Protein AF-A0A662UGE5-F1 (afdb_monomer)

Sequence (237 aa):
MFAKYAALVKNLRGVVLFDLREEGVKNSIKWLMNRFKYRNLGLPPSLFEKYKDELEDYLKGRPLRRIVYPVIELKDMVETLSNNFSTPFEVFEALILASSYISPLLVLGSRFIPYIESLSSEVVRICKDKVMDVRQWKLHLRIADYSIIDIYEQSVMEAMEVISKFKLGSLEIEQILRNRREKIKIDTNRYWRIKCSEGKPFLYYVDMLSVVKNILKYLSENHAAGLSIVPVVRISP

Radius of gyration: 17.06 Å; Cα contacts (8 Å, |Δi|>4): 394; chains: 1; bounding box: 42×37×46 Å

Mean predicted aligned error: 3.97 Å

Foldseek 3Di:
DQVQLVVQLVQEAAEEDEDPPDPCLVVLVVVVCVLQVPGEYEYEPVNCVVCVVVCVVVDVHDHYDHDDDNDVQLVVVLVVLCVVDPAHSRVLRRLLVCLLSLHAYEYEADPRVVVLVVQFLDFFFFDAPDDDDPVNVSQVSVLLSVLSVVFRVVQLVLLQCLLVPPPDDPVVLVVSVVVLSVSVVVSSVSSVVGGDPDHHTFKTWGQQCVVCVVPSPVDHSSSSSRGTTHIYGYDYD

pLDDT: mean 92.51, std 8.1, range [53.22, 98.81]

Solvent-accessible surface area (backbone atoms only — not comparable to full-atom values): 12548 Å² total; per-residue (Å²): 96,48,69,63,36,67,73,41,37,88,48,39,66,19,21,51,43,71,51,84,87,45,82,48,23,66,54,37,50,52,59,46,40,73,72,34,58,90,40,34,32,30,31,40,57,69,60,42,74,74,39,43,80,85,37,44,79,52,56,79,42,75,19,47,37,82,46,69,63,62,49,68,61,55,52,55,48,28,55,54,47,36,75,76,41,105,42,60,52,66,58,46,45,31,49,29,50,8,28,60,38,55,18,16,29,38,34,37,40,61,89,62,47,67,58,50,57,76,56,34,79,47,75,46,14,32,30,79,90,64,79,80,51,73,67,53,48,56,49,52,56,48,48,35,35,47,54,19,57,77,43,32,65,64,33,22,51,54,35,29,50,57,36,72,40,81,78,61,52,73,68,54,56,50,48,54,52,50,54,50,52,50,52,51,59,59,58,56,58,81,43,59,92,46,50,36,98,53,56,51,77,38,35,32,36,31,39,38,48,71,72,44,60,90,52,43,92,78,51,54,60,79,38,16,49,37,22,16,58,31,35,33,36,55,40,68,95

Nearest PDB structures (foldseek):
  5n1j-assembly1_A  TM=2.984E-01  e=8.518E-01  Bacillus cereus
  2fjk-assembly1_C  TM=3.151E-01  e=1.022E+00  Thermus caldophilus
  5vjf-assembly1_B  TM=2.332E-01  e=4.119E-01  Helicobacter pylori 26695
  2lta-assembly1_A  TM=3.857E-01  e=4.931E+00  synthetic construct
  7ypd-assembly1_A  TM=3.254E-01  e=9.598E+00  Rhodotorula toruloides

Structure (mmCIF, N/CA/C/O backbone):
data_AF-A0A662UGE5-F1
#
_entry.id   AF-A0A662UGE5-F1
#
loop_
_atom_site.group_PDB
_atom_site.id
_atom_site.type_symbol
_atom_site.label_atom_id
_atom_site.label_alt_id
_atom_site.label_comp_id
_atom_site.label_asym_id
_atom_site.label_entity_id
_atom_site.label_seq_id
_atom_site.pdbx_PDB_ins_code
_atom_site.Cartn_x
_atom_site.Cartn_y
_atom_site.Cartn_z
_atom_site.occupancy
_atom_site.B_iso_or_equiv
_atom_site.auth_seq_id
_atom_site.auth_comp_id
_atom_site.auth_asym_id
_atom_site.auth_atom_id
_atom_site.pdbx_PDB_model_num
ATOM 1 N N . MET A 1 1 ? -13.714 -16.971 -1.159 1.00 80.00 1 MET A N 1
ATOM 2 C CA . MET A 1 1 ? -12.757 -15.848 -1.322 1.00 80.00 1 MET A CA 1
ATOM 3 C C . MET A 1 1 ? -11.537 -16.003 -0.418 1.00 80.00 1 MET A C 1
ATOM 5 O O . MET A 1 1 ? -10.426 -15.993 -0.939 1.00 80.00 1 MET A O 1
ATOM 9 N N . PHE A 1 2 ? -11.726 -16.283 0.877 1.00 87.69 2 PHE A N 1
ATOM 10 C CA . PHE A 1 2 ? -10.641 -16.502 1.844 1.00 87.69 2 PHE A CA 1
ATOM 11 C C . PHE A 1 2 ? -9.553 -17.505 1.408 1.00 87.69 2 PHE A C 1
ATOM 13 O O . PHE A 1 2 ? -8.376 -17.168 1.441 1.00 87.69 2 PHE A O 1
ATOM 20 N N . ALA A 1 3 ? -9.911 -18.698 0.912 1.00 90.69 3 ALA A N 1
ATOM 21 C CA . ALA A 1 3 ? -8.917 -19.695 0.483 1.00 90.69 3 ALA A CA 1
ATOM 22 C C . ALA A 1 3 ? -7.960 -19.171 -0.610 1.00 90.69 3 ALA A C 1
ATOM 24 O O . ALA A 1 3 ? -6.762 -19.448 -0.585 1.00 90.69 3 ALA A O 1
ATOM 25 N N . LYS A 1 4 ? -8.473 -18.357 -1.546 1.00 90.50 4 LYS A N 1
ATOM 26 C CA . LYS A 1 4 ? -7.659 -17.729 -2.596 1.00 90.50 4 LYS A CA 1
ATOM 27 C C . LYS A 1 4 ? -6.733 -16.656 -2.020 1.00 90.50 4 LYS A C 1
ATOM 29 O O . LYS A 1 4 ? -5.574 -16.599 -2.418 1.00 90.50 4 LYS A O 1
ATOM 34 N N . TYR A 1 5 ? -7.226 -15.845 -1.085 1.00 95.25 5 TYR A N 1
ATOM 35 C CA . TYR A 1 5 ? -6.401 -14.897 -0.333 1.00 95.25 5 TYR A CA 1
ATOM 36 C C . TYR A 1 5 ? -5.264 -15.618 0.413 1.00 95.25 5 TYR A C 1
ATOM 38 O O . TYR A 1 5 ? -4.090 -15.327 0.178 1.00 95.25 5 TYR A O 1
ATOM 46 N N . ALA A 1 6 ? -5.601 -16.626 1.222 1.00 93.88 6 ALA A N 1
ATOM 47 C CA . ALA A 1 6 ? -4.652 -17.384 2.036 1.00 93.88 6 ALA A CA 1
ATOM 48 C C . ALA A 1 6 ? -3.561 -18.073 1.194 1.00 93.88 6 ALA A C 1
ATOM 50 O O . ALA A 1 6 ? -2.398 -18.119 1.595 1.00 93.88 6 ALA A O 1
ATOM 51 N N . ALA A 1 7 ? -3.906 -18.556 -0.005 1.00 91.19 7 ALA A N 1
ATOM 52 C CA . ALA A 1 7 ? -2.951 -19.158 -0.936 1.00 91.19 7 ALA A CA 1
ATOM 53 C C . ALA A 1 7 ? -1.962 -18.148 -1.556 1.00 91.19 7 ALA A C 1
ATOM 55 O O . ALA A 1 7 ? -0.882 -18.535 -2.011 1.00 91.19 7 ALA A O 1
ATOM 56 N N . LEU A 1 8 ? -2.325 -16.863 -1.614 1.00 91.69 8 LEU A N 1
ATOM 57 C CA . LEU A 1 8 ? -1.549 -15.826 -2.299 1.00 91.69 8 LEU A CA 1
ATOM 58 C C . LEU A 1 8 ? -0.724 -14.961 -1.342 1.00 91.69 8 LEU A C 1
ATOM 60 O O . LEU A 1 8 ? 0.405 -14.622 -1.700 1.00 91.69 8 LEU A O 1
ATOM 64 N N . VAL A 1 9 ? -1.246 -14.643 -0.152 1.00 92.69 9 VAL A N 1
ATOM 65 C CA . VAL A 1 9 ? -0.669 -13.646 0.772 1.00 92.69 9 VAL A CA 1
ATOM 66 C C . VAL A 1 9 ? 0.813 -13.891 1.075 1.00 92.69 9 VAL A C 1
ATOM 68 O O . VAL A 1 9 ? 1.630 -12.995 0.906 1.00 92.69 9 VAL A O 1
ATOM 71 N N . LYS A 1 10 ? 1.214 -15.135 1.372 1.00 86.81 10 LYS A N 1
ATOM 72 C CA . LYS A 1 10 ? 2.610 -15.471 1.723 1.00 86.81 10 LYS A CA 1
ATOM 73 C C . LYS A 1 10 ? 3.621 -15.262 0.587 1.00 86.81 10 LYS A C 1
ATOM 75 O O . LYS A 1 10 ? 4.823 -15.182 0.831 1.00 86.81 10 LYS A O 1
ATOM 80 N N . ASN A 1 11 ? 3.155 -15.242 -0.661 1.00 87.12 11 ASN A N 1
ATOM 81 C CA . ASN A 1 11 ? 4.007 -15.218 -1.851 1.00 87.12 11 ASN A CA 1
ATOM 82 C C . ASN A 1 11 ? 3.874 -13.929 -2.668 1.00 87.12 11 ASN A C 1
ATOM 84 O O . ASN A 1 11 ? 4.550 -13.803 -3.698 1.00 87.12 11 ASN A O 1
ATOM 88 N N . LEU A 1 12 ? 3.022 -12.996 -2.236 1.00 92.00 12 LEU A N 1
ATOM 89 C CA . LEU A 1 12 ? 2.877 -11.690 -2.862 1.00 92.00 12 LEU A CA 1
ATOM 90 C C . LEU A 1 12 ? 4.059 -10.794 -2.479 1.00 92.00 12 LEU A C 1
ATOM 92 O O . LEU A 1 12 ? 4.537 -10.846 -1.353 1.00 92.00 12 LEU A O 1
ATOM 96 N N . ARG A 1 13 ? 4.568 -9.998 -3.421 1.00 92.44 13 ARG A N 1
ATOM 97 C CA . ARG A 1 13 ? 5.636 -9.005 -3.161 1.00 92.44 13 ARG A CA 1
ATOM 98 C C . ARG A 1 13 ? 5.262 -7.585 -3.517 1.00 92.44 13 ARG A C 1
ATOM 100 O O . ARG A 1 13 ? 6.102 -6.693 -3.508 1.00 92.44 13 ARG A O 1
ATOM 107 N N . GLY A 1 14 ? 4.012 -7.411 -3.884 1.00 95.56 14 GLY A N 1
ATOM 108 C CA . GLY A 1 14 ? 3.433 -6.117 -4.100 1.00 95.56 14 GLY A CA 1
ATOM 109 C C . GLY A 1 14 ? 2.123 -6.250 -4.833 1.00 95.56 14 GLY A C 1
ATOM 110 O O . GLY A 1 14 ? 1.923 -7.181 -5.621 1.00 95.56 14 GLY A O 1
ATOM 111 N N . VAL A 1 15 ? 1.246 -5.302 -4.572 1.00 97.94 15 VAL A N 1
ATOM 112 C CA . VAL A 1 15 ? 0.077 -5.034 -5.401 1.00 97.94 15 VAL A CA 1
ATOM 113 C C . VAL A 1 15 ? 0.489 -4.016 -6.454 1.00 97.94 15 VAL A C 1
ATOM 115 O O . VAL A 1 15 ? 1.282 -3.128 -6.162 1.00 97.94 15 VAL A O 1
ATOM 118 N N . VAL A 1 16 ? 0.016 -4.153 -7.689 1.00 97.44 16 VAL A N 1
ATOM 119 C CA . VAL A 1 16 ? 0.347 -3.219 -8.775 1.00 97.44 16 VAL A CA 1
ATOM 120 C C . VAL A 1 16 ? -0.805 -2.258 -9.045 1.00 97.44 16 VAL A C 1
ATOM 122 O O . VAL A 1 16 ? -1.967 -2.655 -9.018 1.00 97.44 16 VAL A O 1
ATOM 125 N N . LEU A 1 17 ? -0.470 -1.004 -9.345 1.00 98.31 17 LEU A N 1
ATOM 126 C CA . LEU A 1 17 ? -1.406 0.028 -9.784 1.00 98.31 17 LEU A CA 1
ATOM 127 C C . LEU A 1 17 ? -0.845 0.733 -11.018 1.00 98.31 17 LEU A C 1
ATOM 129 O O . LEU A 1 17 ? 0.283 1.220 -10.988 1.00 98.31 17 LEU A O 1
ATOM 133 N N . PHE A 1 18 ? -1.614 0.774 -12.105 1.00 97.31 18 PHE A N 1
ATOM 134 C CA . PHE A 1 18 ? -1.173 1.354 -13.373 1.00 97.31 18 PHE A CA 1
ATOM 135 C C . PHE A 1 18 ? -2.339 1.655 -14.316 1.00 97.31 18 PHE A C 1
ATOM 137 O O . PHE A 1 18 ? -3.452 1.158 -14.137 1.00 97.31 18 PHE A O 1
ATOM 144 N N . ASP A 1 19 ? -2.066 2.440 -15.357 1.00 96.31 19 ASP A N 1
ATOM 145 C CA . ASP A 1 19 ? -2.962 2.640 -16.496 1.00 96.31 19 ASP A CA 1
ATOM 146 C C . ASP A 1 19 ? -2.239 2.241 -17.788 1.00 96.31 19 ASP A C 1
ATOM 148 O O . ASP A 1 19 ? -1.239 2.854 -18.146 1.00 96.31 19 ASP A O 1
ATOM 152 N N . LEU A 1 20 ? -2.726 1.211 -18.494 1.00 93.88 20 LEU A N 1
ATOM 153 C CA . LEU A 1 20 ? -2.078 0.720 -19.721 1.00 93.88 20 LEU A CA 1
ATOM 154 C C . LEU A 1 20 ? -2.120 1.705 -20.888 1.00 93.88 20 LEU A C 1
ATOM 156 O O . LEU A 1 20 ? -1.387 1.512 -21.860 1.00 93.88 20 LEU A O 1
ATOM 160 N N . ARG A 1 21 ? -2.961 2.739 -20.800 1.00 92.94 21 ARG A N 1
ATOM 161 C CA . ARG A 1 21 ? -3.045 3.812 -21.794 1.00 92.94 21 ARG A CA 1
ATOM 162 C C . ARG A 1 21 ? -1.943 4.853 -21.606 1.00 92.94 21 ARG A C 1
ATOM 164 O O . ARG A 1 21 ? -1.727 5.655 -22.506 1.00 92.94 21 ARG A O 1
ATOM 171 N N . GLU A 1 22 ? -1.268 4.866 -20.456 1.00 94.50 22 GLU A N 1
ATOM 172 C CA . GLU A 1 22 ? -0.120 5.740 -20.226 1.00 94.50 22 GLU A CA 1
ATOM 173 C C . GLU A 1 22 ? 1.126 5.188 -20.936 1.00 94.50 22 GLU A C 1
ATOM 175 O O . GLU A 1 22 ? 1.449 3.996 -20.865 1.00 94.50 22 GLU A O 1
ATOM 180 N N . GLU A 1 23 ? 1.839 6.075 -21.630 1.00 92.81 23 GLU A N 1
ATOM 181 C CA . GLU A 1 23 ? 3.053 5.725 -22.356 1.00 92.81 23 GLU A CA 1
ATOM 182 C C . GLU A 1 23 ? 4.119 5.136 -21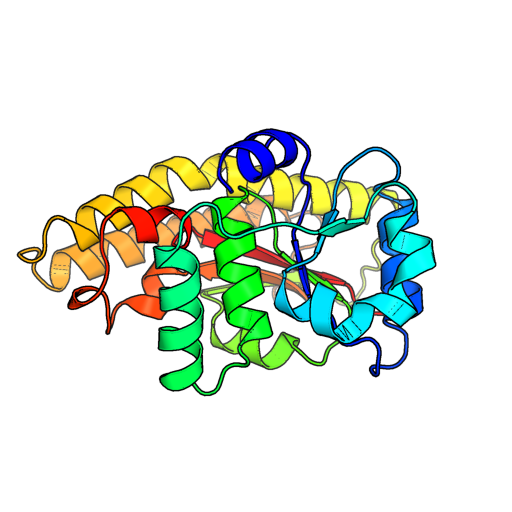.416 1.00 92.81 23 GLU A C 1
ATOM 184 O O . GLU A 1 23 ? 4.308 5.568 -20.280 1.00 92.81 23 GLU A O 1
ATOM 189 N N . GLY A 1 24 ? 4.812 4.094 -21.879 1.00 91.31 24 GLY A N 1
ATOM 190 C CA . GLY A 1 24 ? 5.895 3.460 -21.129 1.00 91.31 24 GLY A CA 1
ATOM 191 C C . GLY A 1 24 ? 5.459 2.499 -20.012 1.00 91.31 24 GLY A C 1
ATOM 192 O O . GLY A 1 24 ? 6.249 1.633 -19.634 1.00 91.31 24 GLY A O 1
ATOM 193 N N . VAL A 1 25 ? 4.197 2.512 -19.564 1.00 94.06 25 VAL A N 1
ATOM 194 C CA . VAL A 1 25 ? 3.704 1.597 -18.510 1.00 94.06 25 VAL A CA 1
ATOM 195 C C . VAL A 1 25 ? 3.871 0.123 -18.885 1.00 94.06 25 VAL A C 1
ATOM 197 O O . VAL A 1 25 ? 4.303 -0.684 -18.058 1.00 94.06 25 VAL A O 1
ATOM 200 N N . LYS A 1 26 ? 3.612 -0.251 -20.145 1.00 91.38 26 LYS A N 1
ATOM 201 C CA . LYS A 1 26 ? 3.842 -1.629 -20.625 1.00 91.38 26 LYS A CA 1
ATOM 202 C C . LYS A 1 26 ? 5.309 -2.054 -20.465 1.00 91.38 26 LYS A C 1
ATOM 204 O O . LYS A 1 26 ? 5.581 -3.210 -20.132 1.00 91.38 26 LYS A O 1
ATOM 209 N N . ASN A 1 27 ? 6.256 -1.131 -20.645 1.00 91.81 27 ASN A N 1
ATOM 210 C CA . ASN A 1 27 ? 7.678 -1.397 -20.427 1.00 91.81 27 ASN A CA 1
ATOM 211 C C . ASN A 1 27 ? 7.992 -1.538 -18.935 1.00 91.81 27 ASN A C 1
ATOM 213 O O . ASN A 1 27 ? 8.698 -2.477 -18.564 1.00 91.81 27 ASN A O 1
ATOM 217 N N . SER A 1 28 ? 7.411 -0.698 -18.071 1.00 92.19 28 SER A N 1
ATOM 218 C CA . SER A 1 28 ? 7.529 -0.830 -16.612 1.00 92.19 28 SER A CA 1
ATOM 219 C C . SER A 1 28 ? 6.987 -2.172 -16.108 1.00 92.19 28 SER A C 1
ATOM 221 O O . SER A 1 28 ? 7.631 -2.813 -15.279 1.00 92.19 28 SER A O 1
ATOM 223 N N . ILE A 1 29 ? 5.860 -2.653 -16.650 1.00 90.94 29 ILE A N 1
ATOM 224 C CA . ILE A 1 29 ? 5.302 -3.978 -16.329 1.00 90.94 29 ILE A CA 1
ATOM 225 C C . ILE A 1 29 ? 6.294 -5.078 -16.710 1.00 90.94 29 ILE A C 1
ATOM 227 O O . ILE A 1 29 ? 6.662 -5.892 -15.862 1.00 90.94 29 ILE A O 1
ATOM 231 N N . LYS A 1 30 ? 6.797 -5.082 -17.952 1.00 89.31 30 LYS A N 1
ATOM 232 C CA . LYS A 1 30 ? 7.799 -6.067 -18.404 1.00 89.31 30 LYS A CA 1
ATOM 233 C C . LYS A 1 30 ? 9.067 -6.018 -17.549 1.00 89.31 30 LYS A C 1
ATOM 235 O O . LYS A 1 30 ? 9.594 -7.055 -17.139 1.00 89.31 30 LYS A O 1
ATOM 240 N N . TRP A 1 31 ? 9.553 -4.814 -17.248 1.00 90.12 31 TRP A N 1
ATOM 241 C CA . TRP A 1 31 ? 10.712 -4.576 -16.388 1.00 90.12 31 TRP A CA 1
ATOM 242 C C . TRP A 1 31 ? 10.499 -5.158 -14.989 1.00 90.12 31 TRP A C 1
ATOM 244 O O . TRP A 1 31 ? 11.408 -5.800 -14.445 1.00 90.12 31 TRP A O 1
ATOM 254 N N . LEU A 1 32 ? 9.299 -4.979 -14.434 1.00 89.56 32 LEU A N 1
ATOM 255 C CA . LEU A 1 32 ? 8.919 -5.474 -13.121 1.00 89.56 32 LEU A CA 1
ATOM 256 C C . LEU A 1 32 ? 8.811 -7.002 -13.119 1.00 89.56 32 LEU A C 1
ATOM 258 O O . LEU A 1 32 ? 9.462 -7.667 -12.314 1.00 89.56 32 LEU A O 1
ATOM 262 N N . MET A 1 33 ? 8.073 -7.581 -14.066 1.00 86.44 33 MET A N 1
ATOM 263 C CA . MET A 1 33 ? 7.901 -9.033 -14.182 1.00 86.44 33 MET A CA 1
ATOM 264 C C . MET A 1 33 ? 9.241 -9.763 -14.324 1.00 86.44 33 MET A C 1
ATOM 266 O O . MET A 1 33 ? 9.482 -10.764 -13.649 1.00 86.44 33 MET A O 1
ATOM 270 N N . ASN A 1 34 ? 10.169 -9.209 -15.110 1.00 84.56 34 ASN A N 1
ATOM 271 C CA . ASN A 1 34 ? 11.521 -9.749 -15.265 1.00 84.56 34 ASN A CA 1
ATOM 272 C C . ASN A 1 34 ? 12.342 -9.767 -13.965 1.00 84.56 34 ASN A C 1
ATOM 274 O O . ASN A 1 34 ? 13.315 -10.518 -13.866 1.00 84.56 34 ASN A O 1
ATOM 278 N N . ARG A 1 35 ? 11.976 -8.962 -12.964 1.00 83.75 35 ARG A N 1
ATOM 279 C CA . ARG A 1 35 ? 12.642 -8.902 -11.652 1.00 83.75 35 ARG A CA 1
ATOM 280 C C . ARG A 1 35 ? 11.943 -9.752 -10.598 1.00 83.75 35 ARG A C 1
ATOM 282 O O . ARG A 1 35 ? 12.616 -10.265 -9.707 1.00 83.75 35 ARG A O 1
ATOM 289 N N . PHE A 1 36 ? 10.637 -9.960 -10.744 1.00 74.44 36 PHE A N 1
ATOM 290 C CA . PHE A 1 36 ? 9.806 -10.769 -9.852 1.00 74.44 36 PHE A CA 1
ATOM 291 C C . PHE A 1 36 ? 9.517 -12.181 -10.385 1.00 74.44 36 PHE A C 1
ATOM 293 O O . PHE A 1 36 ? 8.601 -12.820 -9.890 1.00 74.44 36 PHE A O 1
ATOM 300 N N . LYS A 1 37 ? 10.320 -12.714 -11.322 1.00 67.44 37 LYS A N 1
ATOM 301 C CA . LYS A 1 37 ? 10.092 -13.998 -12.037 1.00 67.44 37 LYS A CA 1
ATOM 302 C C . LYS A 1 37 ? 9.538 -15.158 -11.192 1.00 67.44 37 LYS A C 1
ATOM 304 O O . LYS A 1 37 ? 8.743 -15.948 -11.688 1.00 67.44 37 LYS A O 1
ATOM 309 N N . TYR A 1 38 ? 9.936 -15.263 -9.924 1.00 68.12 38 TYR A N 1
ATOM 310 C CA . TYR A 1 38 ? 9.556 -16.371 -9.041 1.00 68.12 38 TYR A CA 1
ATOM 311 C C . TYR A 1 38 ? 8.496 -16.034 -7.985 1.00 68.12 38 TYR A C 1
ATOM 313 O O . TYR A 1 38 ? 8.080 -16.931 -7.251 1.00 68.12 38 TYR A O 1
ATOM 321 N N . ARG A 1 39 ? 8.058 -14.776 -7.884 1.00 81.44 39 ARG A N 1
ATOM 322 C CA . ARG A 1 39 ? 7.194 -14.277 -6.806 1.00 81.44 39 ARG A CA 1
ATOM 323 C C . ARG A 1 39 ? 5.958 -13.595 -7.373 1.00 81.44 39 ARG A C 1
ATOM 325 O O . ARG A 1 39 ? 6.017 -13.044 -8.460 1.00 81.44 39 ARG A O 1
ATOM 332 N N . ASN A 1 40 ? 4.847 -13.630 -6.651 1.00 89.50 40 ASN A N 1
ATOM 333 C CA . ASN A 1 40 ? 3.588 -13.126 -7.184 1.00 89.50 40 ASN A CA 1
ATOM 334 C C . ASN A 1 40 ? 3.493 -11.601 -7.033 1.00 89.50 40 ASN A C 1
ATOM 336 O O . ASN A 1 40 ? 3.906 -11.035 -6.021 1.00 89.50 40 ASN A O 1
ATOM 340 N N . LEU A 1 41 ? 2.897 -10.959 -8.031 1.00 93.75 41 LEU A N 1
ATOM 341 C CA . LEU A 1 41 ? 2.452 -9.573 -8.015 1.00 93.75 41 LEU A CA 1
ATOM 342 C C . LEU A 1 41 ? 0.927 -9.570 -8.083 1.00 93.75 41 LEU A C 1
ATOM 344 O O . LEU A 1 41 ? 0.340 -10.246 -8.930 1.00 93.75 41 LEU A O 1
ATOM 348 N N . GLY A 1 42 ? 0.289 -8.851 -7.171 1.00 95.44 42 GLY A N 1
ATOM 349 C CA . GLY A 1 42 ? -1.160 -8.810 -7.061 1.00 95.44 42 GLY A CA 1
ATOM 350 C C . GLY A 1 42 ? -1.749 -7.814 -8.036 1.00 95.44 42 GLY A C 1
ATOM 351 O O . GLY A 1 42 ? -1.445 -6.632 -7.944 1.00 95.44 42 GLY A O 1
ATOM 352 N N . LEU A 1 43 ? -2.600 -8.287 -8.941 1.00 96.31 43 LEU A N 1
ATOM 353 C CA . LEU A 1 43 ? -3.396 -7.450 -9.829 1.00 96.31 43 LEU A CA 1
ATOM 354 C C . LEU A 1 43 ? -4.788 -7.242 -9.205 1.00 96.31 43 LEU A C 1
ATOM 356 O O . LEU A 1 43 ? -5.533 -8.230 -9.102 1.00 96.31 43 LEU A O 1
ATOM 360 N N . PRO A 1 44 ? -5.122 -6.014 -8.758 1.00 97.81 44 PRO A N 1
ATOM 361 C CA . PRO A 1 44 ? -6.429 -5.685 -8.199 1.00 97.81 44 PRO A CA 1
ATOM 362 C C . PRO A 1 44 ? -7.596 -6.070 -9.120 1.00 97.81 44 PRO A C 1
ATOM 364 O O . PRO A 1 44 ? -7.429 -6.051 -10.345 1.00 97.81 44 PRO A O 1
ATOM 367 N N . PRO A 1 45 ? -8.775 -6.413 -8.566 1.00 97.19 45 PRO A N 1
ATOM 368 C CA . PRO A 1 45 ? -9.955 -6.759 -9.351 1.00 97.19 45 PRO A CA 1
ATOM 369 C C . PRO A 1 45 ? -10.328 -5.722 -10.413 1.00 97.19 45 PRO A C 1
ATOM 371 O O . PRO A 1 45 ? -10.531 -6.120 -11.556 1.00 97.19 45 PRO A O 1
ATOM 374 N N . SER A 1 46 ? -10.358 -4.424 -10.091 1.00 97.38 46 SER A N 1
ATOM 375 C CA . SER A 1 46 ? -10.735 -3.386 -11.066 1.00 97.38 46 SER A CA 1
ATOM 376 C C . SER A 1 46 ? -9.783 -3.336 -12.262 1.00 97.38 46 SER A C 1
ATOM 378 O O . SER A 1 46 ? -10.229 -3.289 -13.406 1.00 97.38 46 SER A O 1
ATOM 380 N N . LEU A 1 47 ? -8.470 -3.428 -12.021 1.00 96.56 47 LEU A N 1
ATOM 381 C CA . LEU A 1 47 ? -7.467 -3.450 -13.087 1.00 96.56 47 LEU A CA 1
ATOM 382 C C . LEU A 1 47 ? -7.525 -4.734 -13.909 1.00 96.56 47 LEU A C 1
ATOM 384 O O . LEU A 1 47 ? -7.321 -4.686 -15.120 1.00 96.56 47 LEU A O 1
ATOM 388 N N . PHE A 1 48 ? -7.809 -5.872 -13.270 1.00 94.69 48 PHE A N 1
ATOM 389 C CA . PHE A 1 48 ? -8.015 -7.125 -13.988 1.00 94.69 48 PHE A CA 1
ATOM 390 C C . PHE A 1 48 ? -9.208 -7.021 -14.936 1.00 94.69 48 PHE A C 1
ATOM 392 O O . PHE A 1 48 ? -9.053 -7.337 -16.106 1.00 94.69 48 PHE A O 1
ATOM 399 N N . GLU A 1 49 ? -10.372 -6.564 -14.466 1.00 94.69 49 GLU A N 1
ATOM 400 C CA . GLU A 1 49 ? -11.562 -6.465 -15.323 1.00 94.69 49 GLU A CA 1
ATOM 401 C C . GLU A 1 49 ? -11.367 -5.435 -16.447 1.00 94.69 49 GLU A C 1
ATOM 403 O O . GLU A 1 49 ? -11.797 -5.657 -17.575 1.00 94.69 49 GLU A O 1
ATOM 408 N N . LYS A 1 50 ? -10.650 -4.340 -16.169 1.00 95.12 50 LYS A N 1
ATOM 409 C CA . LYS A 1 50 ? -10.378 -3.271 -17.138 1.00 95.12 50 LYS A CA 1
ATOM 410 C C . LYS A 1 50 ? -9.400 -3.669 -18.245 1.00 95.12 50 LYS A C 1
ATOM 412 O O . LYS A 1 50 ? -9.554 -3.207 -19.367 1.00 95.12 50 LYS A O 1
ATOM 417 N N . TYR A 1 51 ? -8.392 -4.484 -17.929 1.00 94.12 51 TYR A N 1
ATOM 418 C CA . TYR A 1 51 ? -7.266 -4.777 -18.827 1.00 94.12 51 TYR A CA 1
ATOM 419 C C . TYR A 1 51 ? -7.047 -6.273 -19.088 1.00 94.12 51 TYR A C 1
ATOM 421 O O . TYR A 1 51 ? -5.979 -6.671 -19.548 1.00 94.12 51 TYR A O 1
ATOM 429 N N . LYS A 1 52 ? -8.036 -7.116 -18.782 1.00 89.75 52 LYS A N 1
ATOM 430 C CA . LYS A 1 52 ? -7.997 -8.579 -18.937 1.00 89.75 52 LYS A CA 1
ATOM 431 C C . LYS A 1 52 ? -7.391 -9.018 -20.271 1.00 89.75 52 LYS A C 1
ATOM 433 O O . LYS A 1 52 ? -6.463 -9.822 -20.272 1.00 89.75 52 LYS A O 1
ATOM 438 N N . ASP A 1 53 ? -7.922 -8.496 -21.375 1.00 89.12 53 ASP A N 1
ATOM 439 C CA . ASP A 1 53 ? -7.572 -8.958 -22.721 1.00 89.12 53 ASP A CA 1
ATOM 440 C C . ASP A 1 53 ? -6.158 -8.491 -23.110 1.00 89.12 53 ASP A C 1
ATOM 442 O O . ASP A 1 53 ? -5.367 -9.238 -23.675 1.00 89.12 53 ASP A O 1
ATOM 446 N N . GLU A 1 54 ? -5.776 -7.281 -22.700 1.00 90.00 54 GLU A N 1
ATOM 447 C CA . GLU A 1 54 ? -4.436 -6.722 -22.925 1.00 90.00 54 GLU A CA 1
ATOM 448 C C . GLU A 1 54 ? -3.354 -7.375 -22.052 1.00 90.00 54 GLU A C 1
ATOM 450 O O . GLU A 1 54 ? -2.161 -7.295 -22.364 1.00 90.00 54 GLU A O 1
ATOM 455 N N . LEU A 1 55 ? -3.761 -7.988 -20.936 1.00 85.69 55 LEU A N 1
ATOM 456 C CA . LEU A 1 55 ? -2.875 -8.639 -19.979 1.00 85.69 55 LEU A CA 1
ATOM 457 C C . LEU A 1 55 ? -2.872 -10.163 -20.086 1.00 85.69 55 LEU A C 1
ATOM 459 O O . LEU A 1 55 ? -2.179 -10.810 -19.297 1.00 85.69 55 LEU A O 1
ATOM 463 N N . GLU A 1 56 ? -3.608 -10.742 -21.035 1.00 83.56 56 GLU A N 1
ATOM 464 C CA . GLU A 1 56 ? -3.828 -12.186 -21.123 1.00 83.56 56 GLU A CA 1
ATOM 465 C C . GLU A 1 56 ? -2.503 -12.971 -21.134 1.00 83.56 56 GLU A C 1
ATOM 467 O O . GLU A 1 56 ? -2.322 -13.919 -20.364 1.00 83.56 56 GLU A O 1
ATOM 472 N N . ASP A 1 57 ? -1.526 -12.506 -21.915 1.00 78.12 57 ASP A N 1
ATOM 473 C CA . ASP A 1 57 ? -0.192 -13.110 -22.005 1.00 78.12 57 ASP A CA 1
ATOM 474 C C . ASP A 1 57 ? 0.580 -13.058 -20.682 1.00 78.12 57 ASP A C 1
ATOM 476 O O . ASP A 1 57 ? 1.316 -13.987 -20.342 1.00 78.12 57 ASP A O 1
ATOM 480 N N . TYR A 1 58 ? 0.389 -12.001 -19.890 1.00 77.69 58 TYR A N 1
ATOM 481 C CA . TYR A 1 58 ? 1.040 -11.861 -18.588 1.00 77.69 58 TYR A CA 1
ATOM 482 C C . TYR A 1 58 ? 0.336 -12.656 -17.478 1.00 77.69 58 TYR A C 1
ATOM 484 O O . TYR A 1 58 ? 0.945 -12.914 -16.438 1.00 77.69 58 TYR A O 1
ATOM 492 N N . LEU A 1 59 ? -0.927 -13.043 -17.689 1.00 76.94 59 LEU A N 1
ATOM 493 C CA . LEU A 1 59 ? -1.752 -13.814 -16.752 1.00 76.94 59 LEU A CA 1
ATOM 494 C C . LEU A 1 59 ? -1.584 -15.335 -16.919 1.00 76.94 59 LEU A C 1
ATOM 496 O O . LEU A 1 59 ? -1.823 -16.083 -15.967 1.00 76.94 59 LEU A O 1
ATOM 500 N N . LYS A 1 60 ? -1.137 -15.797 -18.097 1.00 69.00 60 LYS A N 1
ATOM 501 C CA . LYS A 1 60 ? -0.861 -17.214 -18.423 1.00 69.00 60 LYS A CA 1
ATOM 502 C C . LYS A 1 60 ? 0.376 -17.797 -17.710 1.00 69.00 60 LYS A C 1
ATOM 504 O O . LYS A 1 60 ? 0.620 -18.998 -17.788 1.00 69.00 60 LYS A O 1
ATOM 509 N N . GLY A 1 61 ? 1.139 -16.985 -16.973 1.00 61.31 61 GLY A N 1
ATOM 510 C CA . GLY A 1 61 ? 2.328 -17.397 -16.217 1.00 61.31 61 GLY A CA 1
ATOM 511 C C . GLY A 1 61 ? 2.576 -16.539 -14.969 1.00 61.31 61 GLY A C 1
ATOM 512 O O . GLY A 1 61 ? 1.830 -15.613 -14.669 1.00 61.31 61 GLY A O 1
ATOM 513 N N . ARG A 1 62 ? 3.627 -16.844 -14.192 1.00 64.88 62 ARG A N 1
ATOM 514 C CA . ARG A 1 62 ? 4.100 -15.928 -13.132 1.00 64.88 62 ARG A CA 1
ATOM 515 C C . ARG A 1 62 ? 4.711 -14.672 -13.784 1.00 64.88 62 ARG A C 1
ATOM 517 O O . ARG A 1 62 ? 5.345 -14.809 -14.829 1.00 64.88 62 ARG A O 1
ATOM 524 N N . PRO A 1 63 ? 4.590 -13.474 -13.175 1.00 82.69 63 PRO A N 1
ATOM 525 C CA . PRO A 1 63 ? 4.242 -13.241 -11.775 1.00 82.69 63 PRO A CA 1
ATOM 526 C C . PRO A 1 63 ? 2.895 -12.550 -11.507 1.00 82.69 63 PRO A C 1
ATOM 528 O O . PRO A 1 63 ? 2.523 -12.471 -10.339 1.00 82.69 63 PRO A O 1
ATOM 531 N N . LEU A 1 64 ? 2.154 -12.058 -12.507 1.00 89.38 64 LEU A N 1
ATOM 532 C CA . LEU A 1 64 ? 0.900 -11.331 -12.257 1.00 89.38 64 LEU A CA 1
ATOM 533 C C . LEU A 1 64 ? -0.240 -12.288 -11.885 1.00 89.38 64 LEU A C 1
ATOM 535 O O . LEU A 1 64 ? -0.548 -13.240 -12.597 1.00 89.38 64 LEU A O 1
ATOM 539 N N . ARG A 1 65 ? -0.876 -12.046 -10.737 1.00 91.75 65 ARG A N 1
ATOM 540 C CA . ARG A 1 65 ? -1.959 -12.874 -10.196 1.00 91.75 65 ARG A CA 1
ATOM 541 C C . ARG A 1 65 ? -3.137 -11.988 -9.839 1.00 91.75 65 ARG A C 1
ATOM 543 O O . ARG A 1 65 ? -2.999 -11.093 -9.012 1.00 91.75 65 ARG A O 1
ATOM 550 N N . ARG A 1 66 ? -4.316 -12.289 -10.389 1.00 93.81 66 ARG A N 1
ATOM 551 C CA . ARG A 1 66 ? -5.568 -11.663 -9.945 1.00 93.81 66 ARG A CA 1
ATOM 552 C C . ARG A 1 66 ? -5.785 -11.943 -8.458 1.00 93.81 66 ARG A C 1
ATOM 554 O O . ARG A 1 66 ? -6.047 -13.094 -8.084 1.00 93.81 66 ARG A O 1
ATOM 561 N N . ILE A 1 67 ? -5.730 -10.897 -7.644 1.00 95.88 67 ILE A N 1
ATOM 562 C CA . ILE A 1 67 ? -6.068 -10.957 -6.220 1.00 95.88 67 ILE A CA 1
ATOM 563 C C . ILE A 1 67 ? -7.568 -10.722 -6.013 1.00 95.88 67 ILE A C 1
ATOM 565 O O . ILE A 1 67 ? -8.308 -10.428 -6.951 1.00 95.88 67 ILE A O 1
ATOM 569 N N . VAL A 1 68 ? -8.036 -10.971 -4.795 1.00 96.94 68 VAL A N 1
ATOM 570 C CA . VAL A 1 68 ? -9.442 -10.824 -4.391 1.00 96.94 68 VAL A CA 1
ATOM 571 C C . VAL A 1 68 ? -9.530 -10.123 -3.046 1.00 96.94 68 VAL A C 1
ATOM 573 O O . VAL A 1 68 ? -8.599 -10.223 -2.248 1.00 96.94 68 VAL A O 1
ATOM 576 N N . TYR A 1 69 ? -10.664 -9.488 -2.776 1.00 97.69 69 TYR A N 1
ATOM 577 C CA . TYR A 1 69 ? -10.996 -9.018 -1.438 1.00 97.69 69 TYR A CA 1
ATOM 578 C C . TYR A 1 69 ? -11.052 -10.208 -0.462 1.00 97.69 69 TYR A C 1
ATOM 580 O O . TYR A 1 69 ? -11.735 -11.197 -0.754 1.00 97.69 69 TYR A O 1
ATOM 588 N N . PRO A 1 70 ? -10.308 -10.166 0.658 1.00 95.50 70 PRO A N 1
ATOM 589 C CA . PRO A 1 70 ? -10.360 -11.219 1.674 1.00 95.50 70 PRO A CA 1
ATOM 590 C C . PRO A 1 70 ? -11.753 -11.365 2.299 1.00 95.50 70 PRO A C 1
ATOM 592 O O . PRO A 1 70 ? -12.211 -12.490 2.509 1.00 95.50 70 PRO A O 1
ATOM 595 N N . VAL A 1 71 ? -12.412 -10.227 2.536 1.00 95.75 71 VAL A N 1
ATOM 596 C CA . VAL A 1 71 ? -13.747 -10.069 3.130 1.00 95.75 71 VAL A CA 1
ATOM 597 C C . VAL A 1 71 ? -14.509 -8.963 2.388 1.00 95.75 71 VAL A C 1
ATOM 599 O O . VAL A 1 71 ? -13.879 -8.135 1.722 1.00 95.75 71 VAL A O 1
ATOM 602 N N . ILE A 1 72 ? -15.844 -8.973 2.444 1.00 95.50 72 ILE A N 1
ATOM 603 C CA . ILE A 1 72 ? -16.683 -8.069 1.636 1.00 95.50 72 ILE A CA 1
ATOM 604 C C . ILE A 1 72 ? -16.591 -6.617 2.113 1.00 95.50 72 ILE A C 1
ATOM 606 O O . ILE A 1 72 ? -16.552 -5.705 1.300 1.00 95.50 72 ILE A O 1
ATOM 610 N N . GLU A 1 73 ? -16.401 -6.418 3.411 1.00 96.50 73 GLU A N 1
ATOM 611 C CA . GLU A 1 73 ? -16.276 -5.121 4.070 1.00 96.50 73 GLU A CA 1
ATOM 612 C C . GLU A 1 73 ? -15.153 -4.269 3.460 1.00 96.50 73 GLU A C 1
ATOM 614 O O . GLU A 1 73 ? -15.288 -3.063 3.278 1.00 96.50 73 GLU A O 1
ATOM 619 N N . LEU A 1 74 ? -14.051 -4.903 3.046 1.00 97.38 74 LEU A N 1
ATOM 620 C CA . LEU A 1 74 ? -12.956 -4.196 2.383 1.00 97.38 74 LEU A CA 1
ATOM 621 C C . LEU A 1 74 ? -13.352 -3.674 0.998 1.00 97.38 74 LEU A C 1
ATOM 623 O O . LEU A 1 74 ? -12.848 -2.634 0.589 1.00 97.38 74 LEU A O 1
ATOM 627 N N . LYS A 1 75 ? -14.249 -4.362 0.284 1.00 97.19 75 LYS A N 1
ATOM 628 C CA . LYS A 1 75 ? -14.804 -3.885 -0.991 1.00 97.19 75 LYS A CA 1
ATOM 629 C C . LYS A 1 75 ? -15.733 -2.696 -0.753 1.00 97.19 75 LYS A C 1
ATOM 631 O O . LYS A 1 75 ? -15.570 -1.665 -1.403 1.00 97.19 75 LYS A O 1
ATOM 636 N N . ASP A 1 76 ? -16.631 -2.813 0.219 1.00 95.81 76 ASP A N 1
ATOM 637 C CA . ASP A 1 76 ? -17.596 -1.762 0.567 1.00 95.81 76 ASP A CA 1
ATOM 638 C C . ASP A 1 76 ? -16.883 -0.479 1.037 1.00 95.81 76 ASP A C 1
ATOM 640 O O . ASP A 1 76 ? -17.297 0.643 0.730 1.00 95.81 76 ASP A O 1
ATOM 644 N N . MET A 1 77 ? -15.745 -0.626 1.720 1.00 95.94 77 MET A N 1
ATOM 645 C CA . MET A 1 77 ? -14.883 0.490 2.105 1.00 95.94 77 MET A CA 1
ATOM 646 C C . MET A 1 77 ? -14.217 1.176 0.914 1.00 95.94 77 MET A C 1
ATOM 648 O O . MET A 1 77 ? -14.154 2.404 0.909 1.00 95.94 77 MET A O 1
ATOM 652 N N . VAL A 1 78 ? -13.748 0.441 -0.103 1.00 97.31 78 VAL A N 1
ATOM 653 C CA . VAL A 1 78 ? -13.232 1.069 -1.336 1.00 97.31 78 VAL A CA 1
ATOM 654 C C . VAL A 1 78 ? -14.321 1.925 -1.978 1.00 97.31 78 VAL A C 1
ATOM 656 O O . VAL A 1 78 ? -14.073 3.086 -2.304 1.00 97.31 78 VAL A O 1
ATOM 659 N N . GLU A 1 79 ? -15.527 1.371 -2.125 1.00 95.31 79 GLU A N 1
ATOM 660 C CA . GLU A 1 79 ? -16.671 2.066 -2.722 1.00 95.31 79 GLU A CA 1
ATOM 661 C C . GLU A 1 79 ? -17.002 3.336 -1.928 1.00 95.31 79 GLU A C 1
ATOM 663 O O . GLU A 1 79 ? -17.048 4.434 -2.489 1.00 95.31 79 GLU A O 1
ATOM 668 N N . THR A 1 80 ? -17.106 3.214 -0.604 1.00 94.31 80 THR A N 1
ATOM 669 C CA . THR A 1 80 ? -17.361 4.340 0.303 1.00 94.31 80 THR A CA 1
ATOM 670 C C . THR A 1 80 ? -16.293 5.426 0.179 1.00 94.31 80 THR A C 1
ATOM 672 O O . THR A 1 80 ? -16.628 6.605 0.069 1.00 94.31 80 THR A O 1
ATOM 675 N N . LEU A 1 81 ? -15.008 5.069 0.171 1.00 94.75 81 LEU A N 1
ATOM 676 C CA . LEU A 1 81 ? -13.922 6.044 0.055 1.00 94.75 81 LEU A CA 1
ATOM 677 C C . LEU A 1 81 ? -13.917 6.727 -1.313 1.00 94.75 81 LEU A C 1
ATOM 679 O O . LEU A 1 81 ? -13.820 7.949 -1.383 1.00 94.75 81 LEU A O 1
ATOM 683 N N . SER A 1 82 ? -14.089 5.971 -2.395 1.00 93.88 82 SER A N 1
ATOM 684 C CA . SER A 1 82 ? -14.108 6.533 -3.750 1.00 93.88 82 SER A CA 1
ATOM 685 C C . SER A 1 82 ? -15.253 7.527 -3.982 1.00 93.88 82 SER A C 1
ATOM 687 O O . SER A 1 82 ? -15.101 8.457 -4.766 1.00 93.88 82 SER A O 1
ATOM 689 N N . ASN A 1 83 ? -16.366 7.384 -3.254 1.00 91.94 83 ASN A N 1
ATOM 690 C CA . ASN A 1 83 ? -17.500 8.307 -3.321 1.00 91.94 83 ASN A CA 1
ATOM 691 C C . ASN A 1 83 ? -17.319 9.566 -2.454 1.00 91.94 83 ASN A C 1
ATOM 693 O O . ASN A 1 83 ? -17.957 10.582 -2.715 1.00 91.94 83 ASN A O 1
ATOM 697 N N . ASN A 1 84 ? -16.480 9.507 -1.414 1.00 88.88 84 ASN A N 1
ATOM 698 C CA . ASN A 1 84 ? -16.289 10.606 -0.457 1.00 88.88 84 ASN A CA 1
ATOM 699 C C . ASN A 1 84 ? -15.020 11.434 -0.707 1.00 88.88 84 ASN A C 1
ATOM 701 O O . ASN A 1 84 ? -14.889 12.535 -0.174 1.00 88.88 84 ASN A O 1
ATOM 705 N N . PHE A 1 85 ? -14.075 10.915 -1.490 1.00 89.44 85 PHE A N 1
ATOM 706 C CA . PHE A 1 85 ? -12.806 11.568 -1.789 1.00 89.44 85 PHE A CA 1
ATOM 707 C C . PHE A 1 85 ? -12.635 11.729 -3.299 1.00 89.44 85 PHE A C 1
ATOM 709 O O . PHE A 1 85 ? -12.994 10.845 -4.069 1.00 89.44 85 PHE A O 1
ATOM 716 N N . SER A 1 86 ? -11.978 12.807 -3.731 1.00 92.38 86 SER A N 1
ATOM 717 C CA . SER A 1 86 ? -11.611 13.040 -5.139 1.00 92.38 86 SER A CA 1
ATOM 718 C C . SER A 1 86 ? -10.438 12.162 -5.612 1.00 92.38 86 SER A C 1
ATOM 720 O O . SER A 1 86 ? -9.572 12.619 -6.359 1.00 92.38 86 SER A O 1
ATOM 722 N N . THR A 1 87 ? -10.383 10.911 -5.155 1.00 96.31 87 THR A N 1
ATOM 723 C CA . THR A 1 87 ? -9.3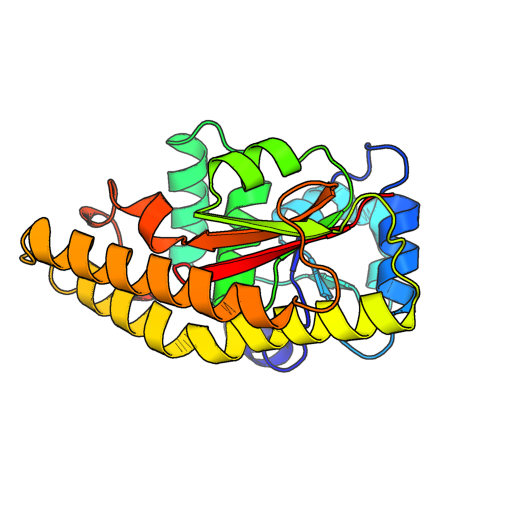36 9.931 -5.451 1.00 96.31 87 THR A CA 1
ATOM 724 C C . THR A 1 87 ? -9.956 8.743 -6.196 1.00 96.31 87 THR A C 1
ATOM 726 O O . THR A 1 87 ? -10.969 8.215 -5.738 1.00 96.31 87 THR A O 1
ATOM 729 N N . PRO A 1 88 ? -9.369 8.290 -7.324 1.00 97.25 88 PRO A N 1
ATOM 730 C CA . PRO A 1 88 ? -9.922 7.197 -8.117 1.00 97.25 88 PRO A CA 1
ATOM 731 C C . PRO A 1 88 ? -10.116 5.905 -7.322 1.00 97.25 88 PRO A C 1
ATOM 733 O O . PRO A 1 88 ? -9.290 5.556 -6.475 1.00 97.25 88 PRO A O 1
ATOM 736 N N . PHE A 1 89 ? -11.159 5.152 -7.676 1.00 98.19 89 PHE A N 1
ATOM 737 C CA . PHE A 1 89 ? -11.456 3.836 -7.108 1.00 98.19 89 PHE A CA 1
ATOM 738 C C . PHE A 1 89 ? -10.230 2.913 -7.122 1.00 98.19 89 PHE A C 1
ATOM 740 O O . PHE A 1 89 ? -9.913 2.290 -6.110 1.00 98.19 89 PHE A O 1
ATOM 747 N N . GLU A 1 90 ? -9.488 2.874 -8.237 1.00 98.38 90 GLU A N 1
ATOM 748 C CA . GLU A 1 90 ? -8.320 2.000 -8.389 1.00 98.38 90 GLU A CA 1
ATOM 749 C C . GLU A 1 90 ? -7.209 2.306 -7.368 1.00 98.38 90 GLU A C 1
ATOM 751 O O . GLU A 1 90 ? -6.483 1.400 -6.962 1.00 98.38 90 GLU A O 1
ATOM 756 N N . VAL A 1 91 ? -7.085 3.561 -6.916 1.00 98.62 91 VAL A N 1
ATOM 757 C CA . VAL A 1 91 ? -6.089 3.961 -5.909 1.00 98.62 91 VAL A CA 1
ATOM 758 C C . VAL A 1 91 ? -6.455 3.389 -4.541 1.00 98.62 91 VAL A C 1
ATOM 760 O O . VAL A 1 91 ? -5.610 2.762 -3.899 1.00 98.62 91 VAL A O 1
ATOM 763 N N . PHE A 1 92 ? -7.707 3.558 -4.103 1.00 98.62 92 PHE A N 1
ATOM 764 C CA . PHE A 1 92 ? -8.160 3.009 -2.823 1.00 98.62 92 PHE A CA 1
ATOM 765 C C . PHE A 1 92 ? -8.181 1.485 -2.830 1.00 98.62 92 PHE A C 1
ATOM 767 O O . PHE A 1 92 ? -7.699 0.880 -1.873 1.00 98.62 92 PHE A O 1
ATOM 774 N N . GLU A 1 93 ? -8.657 0.862 -3.913 1.00 98.75 93 GLU A N 1
ATOM 775 C CA . GLU A 1 93 ? -8.621 -0.595 -4.062 1.00 98.75 93 GLU A CA 1
ATOM 776 C C . GLU A 1 93 ? -7.192 -1.118 -3.908 1.00 98.75 93 GLU A C 1
ATOM 778 O O . GLU A 1 93 ? -6.945 -2.051 -3.141 1.00 98.75 93 GLU A O 1
ATOM 783 N N . ALA A 1 94 ? -6.231 -0.499 -4.595 1.00 98.75 94 ALA A N 1
ATOM 784 C CA . ALA A 1 94 ? -4.852 -0.950 -4.550 1.00 98.75 94 ALA A CA 1
ATOM 785 C C . ALA A 1 94 ? -4.200 -0.730 -3.174 1.00 98.75 94 ALA A C 1
ATOM 787 O O . ALA A 1 94 ? -3.467 -1.606 -2.724 1.00 98.75 94 ALA A O 1
ATOM 788 N N . LEU A 1 95 ? -4.480 0.383 -2.485 1.00 98.81 95 LEU A N 1
ATOM 789 C CA . LEU A 1 95 ? -3.975 0.648 -1.129 1.00 98.81 95 LEU A CA 1
ATOM 790 C C . LEU A 1 95 ? -4.540 -0.337 -0.098 1.00 98.81 95 LEU A C 1
ATOM 792 O O . LEU A 1 95 ? -3.780 -0.929 0.670 1.00 98.81 95 LEU A O 1
ATOM 796 N N . ILE A 1 96 ? -5.857 -0.550 -0.111 1.00 98.62 96 ILE A N 1
ATOM 797 C CA . ILE A 1 96 ? -6.540 -1.464 0.812 1.00 98.62 96 ILE A CA 1
ATOM 798 C C . ILE A 1 96 ? -6.057 -2.894 0.588 1.00 98.62 96 ILE A C 1
ATOM 800 O O . ILE A 1 96 ? -5.688 -3.580 1.539 1.00 98.62 96 ILE A O 1
ATOM 804 N N . LEU A 1 97 ? -5.981 -3.340 -0.668 1.00 98.69 97 LEU A N 1
ATOM 805 C CA . LEU A 1 97 ? -5.478 -4.675 -0.972 1.00 98.69 97 LEU A CA 1
ATOM 806 C C . LEU A 1 97 ? -3.980 -4.811 -0.677 1.00 98.69 97 LEU A C 1
ATOM 808 O O . LEU A 1 97 ? -3.568 -5.868 -0.211 1.00 98.69 97 LEU A O 1
ATOM 812 N N . ALA A 1 98 ? -3.160 -3.779 -0.900 1.00 98.69 98 ALA A N 1
ATOM 813 C CA . ALA A 1 98 ? -1.745 -3.803 -0.519 1.00 98.69 98 ALA A CA 1
ATOM 814 C C . ALA A 1 98 ? -1.585 -4.021 0.991 1.00 98.69 98 ALA A C 1
ATOM 816 O O . ALA A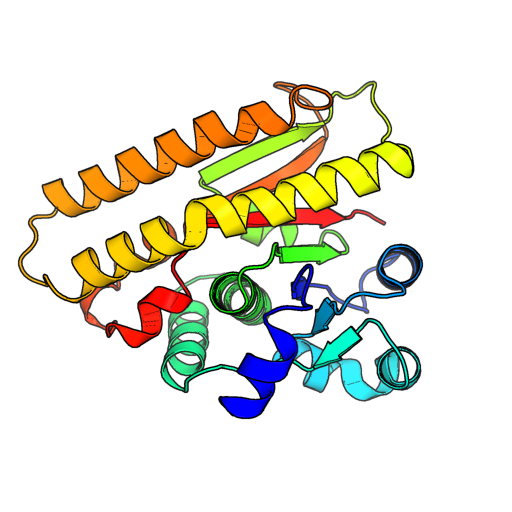 1 98 ? -0.826 -4.904 1.399 1.00 98.69 98 ALA A O 1
ATOM 817 N N . SER A 1 99 ? -2.374 -3.295 1.792 1.00 98.56 99 SER A N 1
ATOM 818 C CA . SER A 1 99 ? -2.465 -3.481 3.239 1.00 98.56 99 SER A CA 1
ATOM 819 C C . SER A 1 99 ? -2.877 -4.914 3.586 1.00 98.56 99 SER A C 1
ATOM 821 O O . SER A 1 99 ? -2.093 -5.642 4.189 1.00 98.56 99 SER A O 1
ATOM 823 N N . SER A 1 100 ? -4.026 -5.392 3.102 1.00 98.00 100 SER A N 1
ATOM 824 C CA . SER A 1 100 ? -4.556 -6.705 3.501 1.00 98.00 100 SER A CA 1
ATOM 825 C C . SER A 1 100 ? -3.720 -7.894 3.027 1.00 98.00 100 SER A C 1
ATOM 827 O O . SER A 1 100 ? -3.756 -8.963 3.641 1.00 98.00 100 SER A O 1
ATOM 829 N N . TYR A 1 101 ? -2.966 -7.734 1.937 1.00 97.94 101 TYR A N 1
ATOM 830 C CA . TYR A 1 101 ? -2.005 -8.729 1.457 1.00 97.94 101 TYR A CA 1
ATOM 831 C C . TYR A 1 101 ? -0.595 -8.552 2.042 1.00 97.94 101 TYR A C 1
ATOM 833 O O . TYR A 1 101 ? 0.299 -9.301 1.652 1.00 97.94 101 TYR A O 1
ATOM 841 N N . ILE A 1 102 ? -0.399 -7.612 2.974 1.00 97.81 102 ILE A N 1
ATOM 842 C CA . ILE A 1 102 ? 0.866 -7.368 3.683 1.00 97.81 102 ILE A CA 1
ATOM 843 C C . ILE A 1 102 ? 2.013 -7.185 2.682 1.00 97.81 102 ILE A C 1
ATOM 845 O O . ILE A 1 102 ? 3.047 -7.849 2.735 1.00 97.81 102 ILE A O 1
ATOM 849 N N . SER A 1 103 ? 1.789 -6.324 1.691 1.00 97.62 103 SER A N 1
ATOM 850 C CA . SER A 1 103 ? 2.736 -6.099 0.601 1.00 97.62 103 SER A CA 1
ATOM 851 C C . SER A 1 103 ? 2.794 -4.622 0.201 1.00 97.62 103 SER A C 1
ATOM 853 O O . SER A 1 103 ? 1.811 -3.903 0.377 1.00 97.62 103 SER A O 1
ATOM 855 N N . PRO A 1 104 ? 3.919 -4.139 -0.351 1.00 98.25 104 PRO A N 1
ATOM 856 C CA . PRO A 1 104 ? 4.003 -2.769 -0.834 1.00 98.25 104 PRO A CA 1
ATOM 857 C C . PRO A 1 104 ? 3.049 -2.547 -2.014 1.00 98.25 104 PRO A C 1
ATOM 859 O O . PRO A 1 104 ? 2.749 -3.464 -2.783 1.00 98.25 104 PRO A O 1
ATOM 862 N N . LEU A 1 105 ? 2.622 -1.305 -2.214 1.00 98.75 105 LEU A N 1
ATOM 863 C CA . LEU A 1 105 ? 1.955 -0.907 -3.451 1.00 98.75 105 LEU A CA 1
ATOM 864 C C . LEU A 1 105 ? 3.012 -0.465 -4.469 1.00 98.75 105 LEU A C 1
ATOM 866 O O . LEU A 1 105 ? 3.868 0.357 -4.165 1.00 98.75 105 LEU A O 1
ATOM 870 N N . LEU A 1 106 ? 2.967 -0.997 -5.684 1.00 98.25 106 LEU A N 1
ATOM 871 C CA . LEU A 1 106 ? 3.874 -0.669 -6.780 1.00 98.25 106 LEU A CA 1
ATOM 872 C C . LEU A 1 106 ? 3.102 0.115 -7.843 1.00 98.25 106 LEU A C 1
ATOM 874 O O . LEU A 1 106 ? 2.299 -0.454 -8.583 1.00 98.25 106 LEU A O 1
ATOM 878 N N . VAL A 1 107 ? 3.347 1.420 -7.921 1.00 98.19 107 VAL A N 1
ATOM 879 C CA . VAL A 1 107 ? 2.678 2.305 -8.881 1.00 98.19 107 VAL A CA 1
ATOM 880 C C . VAL A 1 107 ? 3.544 2.432 -10.124 1.00 98.19 107 VAL A C 1
ATOM 882 O O . VAL A 1 107 ? 4.675 2.913 -10.038 1.00 98.19 107 VAL A O 1
ATOM 885 N N . LEU A 1 108 ? 3.028 1.977 -11.267 1.00 96.50 108 LEU A N 1
ATOM 886 C CA . LEU A 1 108 ? 3.720 2.033 -12.555 1.00 96.50 108 LEU A CA 1
ATOM 887 C C . LEU A 1 108 ? 3.176 3.202 -13.368 1.00 96.50 108 LEU A C 1
ATOM 889 O O . LEU A 1 108 ? 1.971 3.273 -13.613 1.00 96.50 108 LEU A O 1
ATOM 893 N N . GLY A 1 109 ? 4.072 4.086 -13.796 1.00 95.38 109 GLY A N 1
ATOM 894 C CA . GLY A 1 109 ? 3.689 5.338 -14.443 1.00 95.38 109 GLY A CA 1
ATOM 895 C C . GLY A 1 109 ? 3.525 6.491 -13.453 1.00 95.38 109 GLY A C 1
ATOM 896 O O . GLY A 1 109 ? 3.987 6.453 -12.309 1.00 95.38 109 GLY A O 1
ATOM 897 N N . SER A 1 110 ? 2.895 7.554 -13.929 1.00 95.44 110 SER A N 1
ATOM 898 C CA . SER A 1 110 ? 2.755 8.840 -13.255 1.00 95.44 110 SER A CA 1
ATOM 899 C C . SER A 1 110 ? 1.301 9.236 -13.018 1.00 95.44 110 SER A C 1
ATOM 901 O O . SER A 1 110 ? 1.052 10.022 -12.104 1.00 95.44 110 SER A O 1
ATOM 903 N N . ARG A 1 111 ? 0.335 8.645 -13.742 1.00 96.19 111 ARG A N 1
ATOM 904 C CA . ARG A 1 111 ? -1.091 9.007 -13.662 1.00 96.19 111 ARG A CA 1
ATOM 905 C C . ARG A 1 111 ? -1.641 9.027 -12.236 1.00 96.19 111 ARG A C 1
ATOM 907 O O . ARG A 1 111 ? -2.402 9.923 -11.886 1.00 96.19 111 ARG A O 1
ATOM 914 N N . PHE A 1 112 ? -1.278 8.039 -11.419 1.00 97.75 112 PHE A N 1
ATOM 915 C CA . PHE A 1 112 ? -1.816 7.902 -10.062 1.00 97.75 112 PHE A CA 1
ATOM 916 C C . PHE A 1 112 ? -0.978 8.586 -8.977 1.00 97.75 112 PHE A C 1
ATOM 918 O O . PHE A 1 112 ? -1.426 8.694 -7.837 1.00 97.75 112 PHE A O 1
ATOM 925 N N . ILE A 1 113 ? 0.218 9.075 -9.312 1.00 97.75 113 ILE A N 1
ATOM 926 C CA . ILE A 1 113 ? 1.153 9.645 -8.335 1.00 97.75 113 ILE A CA 1
ATOM 927 C C . ILE A 1 113 ? 0.589 10.871 -7.602 1.00 97.75 113 ILE A C 1
ATOM 929 O O . ILE A 1 113 ? 0.736 10.895 -6.382 1.00 97.75 113 ILE A O 1
ATOM 933 N N . PRO A 1 114 ? -0.104 11.832 -8.248 1.00 97.69 114 PRO A N 1
ATOM 934 C CA . PRO A 1 114 ? -0.673 12.978 -7.534 1.00 97.69 114 PRO A CA 1
ATOM 935 C C . PRO A 1 114 ? -1.652 12.583 -6.418 1.00 97.69 114 PRO A C 1
ATOM 937 O O . PRO A 1 114 ? -1.651 13.195 -5.354 1.00 97.69 114 PRO A O 1
ATOM 940 N N . TYR A 1 115 ? -2.449 11.529 -6.630 1.00 98.25 115 TYR A N 1
ATOM 941 C CA . TYR A 1 115 ? -3.381 11.016 -5.619 1.00 98.25 115 TYR A CA 1
ATOM 942 C C . TYR A 1 115 ? -2.661 10.287 -4.482 1.00 98.25 115 TYR A C 1
ATOM 944 O O . TYR A 1 115 ? -3.064 10.378 -3.331 1.00 98.25 115 TYR A O 1
ATOM 952 N N . ILE A 1 116 ? -1.584 9.559 -4.787 1.00 98.44 116 ILE A N 1
ATOM 953 C CA . ILE A 1 116 ? -0.762 8.918 -3.753 1.00 98.44 116 ILE A CA 1
ATOM 954 C C . ILE A 1 116 ? -0.045 9.973 -2.909 1.00 98.44 116 ILE A C 1
ATOM 956 O O . ILE A 1 116 ? -0.004 9.853 -1.688 1.00 98.44 116 ILE A O 1
ATOM 960 N N . GLU A 1 117 ? 0.501 11.010 -3.543 1.00 97.62 117 GLU A N 1
ATOM 961 C CA . GLU A 1 117 ? 1.212 12.090 -2.860 1.00 97.62 117 GLU A CA 1
ATOM 962 C C . GLU A 1 117 ? 0.282 12.864 -1.919 1.00 97.62 117 GLU A C 1
ATOM 964 O O . GLU A 1 117 ? 0.657 13.095 -0.770 1.00 97.62 117 GLU A O 1
ATOM 969 N N . SER A 1 118 ? -0.953 13.169 -2.340 1.00 97.19 118 SER A N 1
ATOM 970 C CA . SER A 1 118 ? -1.934 13.864 -1.491 1.00 97.19 118 SER A CA 1
ATOM 971 C C . SER A 1 118 ? -2.401 13.050 -0.277 1.00 97.19 118 SER A C 1
ATOM 973 O O . SER A 1 118 ? -2.792 13.633 0.732 1.00 97.19 118 SER A O 1
ATOM 975 N N . LEU A 1 119 ? -2.341 11.717 -0.353 1.00 97.56 119 LEU A N 1
ATOM 976 C CA . LEU A 1 119 ? -2.660 10.807 0.754 1.00 97.56 119 LEU A CA 1
ATOM 977 C C . LEU A 1 119 ? -1.437 10.448 1.614 1.00 97.56 119 LEU A C 1
ATOM 979 O O . LEU A 1 119 ? -1.579 9.811 2.661 1.00 97.56 119 LEU A O 1
ATOM 983 N N . SER A 1 120 ? -0.228 10.801 1.173 1.00 97.75 120 SER A N 1
ATOM 984 C CA . SER A 1 120 ? 1.008 10.372 1.824 1.00 97.75 120 SER A CA 1
ATOM 985 C C . SER A 1 120 ? 1.316 11.173 3.089 1.00 97.75 120 SER A C 1
ATOM 987 O O . SER A 1 120 ? 1.114 12.381 3.161 1.00 97.75 120 SER A O 1
ATOM 989 N N . SER A 1 121 ? 1.829 10.481 4.106 1.00 96.88 121 SER A N 1
ATOM 990 C CA . SER A 1 121 ? 2.316 11.085 5.351 1.00 96.88 121 SER A CA 1
ATOM 991 C C . SER A 1 121 ? 3.803 11.440 5.298 1.00 96.88 121 SER A C 1
ATOM 993 O O . SER A 1 121 ? 4.244 12.297 6.056 1.00 96.88 121 SER A O 1
ATOM 995 N N . GLU A 1 122 ? 4.580 10.771 4.444 1.00 97.94 122 GLU A N 1
ATOM 996 C CA . GLU A 1 122 ? 6.016 11.010 4.271 1.00 97.94 122 GLU A CA 1
ATOM 997 C C . GLU A 1 122 ? 6.487 10.509 2.900 1.00 97.94 122 GLU A C 1
ATOM 999 O O . GLU A 1 122 ? 5.913 9.563 2.345 1.00 97.94 122 GLU A O 1
ATOM 1004 N N . VAL A 1 123 ? 7.560 11.111 2.374 1.00 98.00 123 VAL A N 1
ATOM 1005 C CA . VAL A 1 123 ? 8.126 10.778 1.059 1.00 98.00 123 VAL A CA 1
ATOM 1006 C C . VAL A 1 123 ? 9.633 10.551 1.145 1.00 98.00 123 VAL A C 1
ATOM 1008 O O . VAL A 1 123 ? 10.410 11.427 1.515 1.00 98.00 123 VAL A O 1
ATOM 1011 N N . VAL A 1 124 ? 10.081 9.384 0.690 1.00 97.88 124 VAL A N 1
ATOM 1012 C CA . VAL A 1 124 ? 11.496 9.100 0.439 1.00 97.88 124 VAL A CA 1
ATOM 1013 C C . VAL A 1 124 ? 11.847 9.556 -0.974 1.00 97.88 124 VAL A C 1
ATOM 1015 O O . VAL A 1 124 ? 11.303 9.049 -1.960 1.00 97.88 124 VAL A O 1
ATOM 1018 N N . ARG A 1 125 ? 12.791 10.494 -1.079 1.00 96.94 125 ARG A N 1
ATOM 1019 C CA . ARG A 1 125 ? 13.303 11.024 -2.350 1.00 96.94 125 ARG A CA 1
ATOM 1020 C C . ARG A 1 125 ? 14.701 10.490 -2.643 1.00 96.94 125 ARG A C 1
ATOM 1022 O O . ARG A 1 125 ? 15.523 10.390 -1.738 1.00 96.94 125 ARG A O 1
ATOM 1029 N N . ILE A 1 126 ? 14.969 10.169 -3.907 1.00 95.00 126 ILE A N 1
ATOM 1030 C CA . ILE A 1 126 ? 16.304 9.806 -4.395 1.00 95.00 126 ILE A CA 1
ATOM 1031 C C . ILE A 1 126 ? 17.079 11.079 -4.728 1.00 95.00 126 ILE A C 1
ATOM 1033 O O . ILE A 1 126 ? 16.549 11.938 -5.437 1.00 95.00 126 ILE A O 1
ATOM 1037 N N . CYS A 1 127 ? 18.329 11.165 -4.265 1.00 92.12 127 CYS A N 1
ATOM 1038 C CA . CYS A 1 127 ? 19.258 12.252 -4.597 1.00 92.12 127 CYS A CA 1
ATOM 1039 C C . CYS A 1 127 ? 19.342 12.499 -6.117 1.00 92.12 127 CYS A C 1
ATOM 1041 O O . CYS A 1 127 ? 19.354 11.553 -6.904 1.00 92.12 127 CYS A O 1
ATOM 1043 N N . LYS A 1 128 ? 19.406 13.769 -6.542 1.00 89.38 128 LYS A N 1
ATOM 1044 C CA . LYS A 1 128 ? 19.358 14.177 -7.966 1.00 89.38 128 LYS A CA 1
ATOM 1045 C C . LYS A 1 128 ? 20.462 13.546 -8.831 1.00 89.38 128 LYS A C 1
ATOM 1047 O O . LYS A 1 128 ? 20.234 13.285 -10.006 1.00 89.38 128 LYS A O 1
ATOM 1052 N N . ASP A 1 129 ? 21.624 13.302 -8.242 1.00 86.44 129 ASP A N 1
ATOM 1053 C CA . ASP A 1 129 ? 22.824 12.716 -8.845 1.00 86.44 129 ASP A CA 1
ATOM 1054 C C . ASP A 1 129 ? 22.807 11.177 -8.887 1.00 86.44 129 ASP A C 1
ATOM 1056 O O . ASP A 1 129 ? 23.668 10.561 -9.514 1.00 86.44 129 ASP A O 1
ATOM 1060 N N . LYS A 1 130 ? 21.826 10.531 -8.242 1.00 85.12 130 LYS A N 1
ATOM 1061 C CA . LYS A 1 130 ? 21.746 9.071 -8.154 1.00 85.12 130 LYS A CA 1
ATOM 1062 C C . LYS A 1 130 ? 20.774 8.493 -9.172 1.00 85.12 130 LYS A C 1
ATOM 1064 O O . LYS A 1 130 ? 19.590 8.821 -9.206 1.00 85.12 130 LYS A O 1
ATOM 1069 N N . VAL A 1 131 ? 21.267 7.515 -9.925 1.00 87.06 131 VAL A N 1
ATOM 1070 C CA . VAL A 1 131 ? 20.455 6.614 -10.746 1.00 87.06 131 VAL A CA 1
ATOM 1071 C C . VAL A 1 131 ? 20.566 5.218 -10.154 1.00 87.06 131 VAL A C 1
ATOM 1073 O O . VAL A 1 131 ? 21.669 4.714 -9.958 1.00 87.06 131 VAL A O 1
ATOM 1076 N N . MET A 1 132 ? 19.428 4.597 -9.840 1.00 89.25 132 MET A N 1
ATOM 1077 C CA . MET A 1 132 ? 19.433 3.268 -9.237 1.00 89.25 132 MET A CA 1
ATOM 1078 C C . MET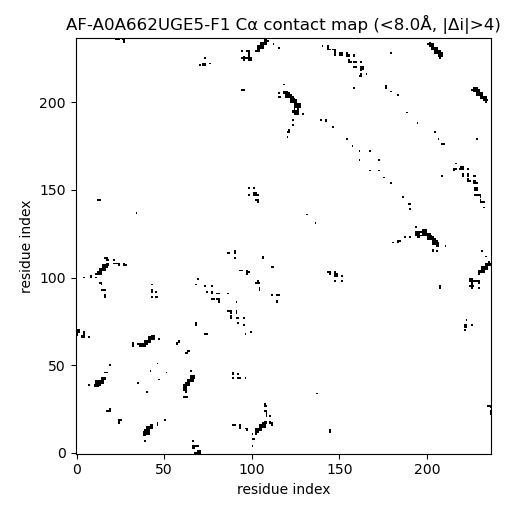 A 1 132 ? 19.692 2.184 -10.278 1.00 89.25 132 MET A C 1
ATOM 108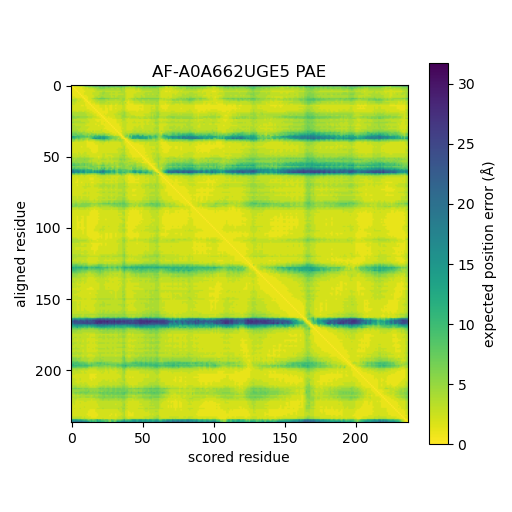0 O O . MET A 1 132 ? 18.900 1.996 -11.205 1.00 89.25 132 MET A O 1
ATOM 1084 N N . ASP A 1 133 ? 20.758 1.416 -10.071 1.00 90.19 133 ASP A N 1
ATOM 1085 C CA . ASP A 1 133 ? 21.011 0.203 -10.839 1.00 90.19 133 ASP A CA 1
ATOM 1086 C C . ASP A 1 133 ? 20.057 -0.942 -10.431 1.00 90.19 133 ASP A C 1
ATOM 1088 O O . ASP A 1 133 ? 19.233 -0.847 -9.513 1.00 90.19 133 ASP A O 1
ATOM 1092 N N . VAL A 1 134 ? 20.163 -2.085 -11.112 1.00 88.88 134 VAL A N 1
ATOM 1093 C CA . VAL A 1 134 ? 19.305 -3.249 -10.833 1.00 88.88 134 VAL A CA 1
ATOM 1094 C C . VAL A 1 134 ? 19.495 -3.793 -9.412 1.00 88.88 134 VAL A C 1
ATOM 1096 O O . VAL A 1 134 ? 18.535 -4.301 -8.823 1.00 88.88 134 VAL A O 1
ATOM 1099 N N . ARG A 1 135 ? 20.708 -3.722 -8.852 1.00 90.94 135 ARG A N 1
ATOM 1100 C CA . ARG A 1 135 ? 20.999 -4.217 -7.499 1.00 90.94 135 ARG A CA 1
ATOM 1101 C C . ARG A 1 135 ? 20.336 -3.319 -6.458 1.00 90.94 135 ARG A C 1
ATOM 1103 O O . ARG A 1 135 ? 19.696 -3.835 -5.543 1.00 90.94 135 ARG A O 1
ATOM 1110 N N . GLN A 1 136 ? 20.409 -2.005 -6.642 1.00 92.56 136 GLN A N 1
ATOM 1111 C CA . GLN A 1 136 ? 19.765 -1.007 -5.797 1.00 92.56 136 GLN A CA 1
ATOM 1112 C C . GLN A 1 136 ? 18.244 -1.113 -5.869 1.00 92.56 136 GLN A C 1
ATOM 1114 O O . GLN A 1 136 ? 17.604 -1.133 -4.822 1.00 92.56 136 GLN A O 1
ATOM 1119 N N . TRP A 1 137 ? 17.651 -1.276 -7.054 1.00 92.56 137 TRP A N 1
ATOM 1120 C CA . TRP A 1 137 ? 16.209 -1.529 -7.168 1.00 92.56 137 TRP A CA 1
ATOM 1121 C C . TRP A 1 137 ? 15.780 -2.779 -6.394 1.00 92.56 137 TRP A C 1
ATOM 1123 O O . TRP A 1 137 ? 14.838 -2.726 -5.607 1.00 92.56 137 TRP A O 1
ATOM 1133 N N . LYS A 1 138 ? 16.493 -3.903 -6.560 1.00 91.44 138 LYS A N 1
ATOM 1134 C CA . LYS A 1 138 ? 16.200 -5.147 -5.824 1.00 91.44 138 LYS A CA 1
ATOM 1135 C C . LYS A 1 138 ? 16.325 -4.975 -4.310 1.00 91.44 138 LYS A C 1
ATOM 1137 O O . LYS A 1 138 ? 15.519 -5.544 -3.576 1.00 91.44 138 LYS A O 1
ATOM 1142 N N . LEU A 1 139 ? 17.328 -4.225 -3.853 1.00 94.00 139 LEU A N 1
ATOM 1143 C CA . LEU A 1 139 ? 17.527 -3.921 -2.439 1.00 94.00 139 LEU A CA 1
ATOM 1144 C C . LEU A 1 139 ? 16.353 -3.107 -1.887 1.00 94.00 139 LEU A C 1
ATOM 1146 O O . LEU A 1 139 ? 15.725 -3.538 -0.928 1.00 94.00 139 LEU A O 1
ATOM 1150 N N . HIS A 1 140 ? 16.027 -1.968 -2.497 1.00 95.56 140 HIS A N 1
ATOM 1151 C CA . HIS A 1 140 ? 15.029 -1.054 -1.939 1.00 95.56 140 HIS A CA 1
ATOM 1152 C C . HIS A 1 140 ? 13.593 -1.569 -2.089 1.00 95.56 140 HIS A C 1
ATOM 1154 O O . HIS A 1 140 ? 12.783 -1.331 -1.201 1.00 95.56 140 HIS A O 1
ATOM 1160 N N . LEU A 1 141 ? 13.288 -2.361 -3.125 1.00 94.44 141 LEU A N 1
ATOM 1161 C CA . LEU A 1 141 ? 12.012 -3.085 -3.203 1.00 94.44 141 LEU A CA 1
ATOM 1162 C C . LEU A 1 141 ? 11.867 -4.111 -2.070 1.00 94.44 141 LEU A C 1
ATOM 1164 O O . LEU A 1 141 ? 10.779 -4.284 -1.535 1.00 94.44 141 LEU A O 1
ATOM 1168 N N . ARG A 1 142 ? 12.959 -4.777 -1.673 1.00 94.31 142 ARG A N 1
ATOM 1169 C CA . ARG A 1 142 ? 12.953 -5.683 -0.515 1.00 94.31 142 ARG A CA 1
ATOM 1170 C C . ARG A 1 142 ? 12.812 -4.926 0.803 1.00 94.31 142 ARG A C 1
ATOM 1172 O O . ARG A 1 142 ? 12.152 -5.421 1.702 1.00 94.31 142 ARG A O 1
ATOM 1179 N N . ILE A 1 143 ? 13.425 -3.748 0.918 1.00 97.12 143 ILE A N 1
ATOM 1180 C CA . ILE A 1 143 ? 13.242 -2.894 2.095 1.00 97.12 143 ILE A CA 1
ATOM 1181 C C . ILE A 1 143 ? 11.768 -2.490 2.216 1.00 97.12 143 ILE A C 1
ATOM 1183 O O . ILE A 1 143 ? 11.221 -2.652 3.296 1.00 97.12 143 ILE A O 1
ATOM 1187 N N . ALA A 1 144 ? 11.110 -2.080 1.125 1.00 97.56 144 ALA A N 1
ATOM 1188 C CA . ALA A 1 144 ? 9.681 -1.745 1.131 1.00 97.56 144 ALA A CA 1
ATOM 1189 C C . ALA A 1 144 ? 8.788 -2.936 1.526 1.00 97.56 144 ALA A C 1
ATOM 1191 O O . ALA A 1 144 ? 7.823 -2.769 2.266 1.00 97.56 144 ALA A O 1
ATOM 1192 N N . ASP A 1 145 ? 9.139 -4.141 1.072 1.00 95.19 145 ASP A N 1
ATOM 1193 C CA . ASP A 1 145 ? 8.492 -5.395 1.478 1.00 95.19 145 ASP A CA 1
ATOM 1194 C C . ASP A 1 145 ? 8.625 -5.641 2.992 1.00 95.19 145 ASP A C 1
ATOM 1196 O O . ASP A 1 145 ? 7.648 -5.952 3.664 1.00 95.19 145 ASP A O 1
ATOM 1200 N N . TYR A 1 146 ? 9.812 -5.421 3.563 1.00 96.75 146 TYR A N 1
ATOM 1201 C CA . TYR A 1 146 ? 10.023 -5.532 5.010 1.00 96.75 146 TYR A CA 1
ATOM 1202 C C . TYR A 1 146 ? 9.337 -4.419 5.804 1.00 96.75 146 TYR A C 1
ATOM 1204 O O . TYR A 1 146 ? 8.815 -4.689 6.877 1.00 96.75 146 TYR A O 1
ATOM 1212 N N . SER A 1 147 ? 9.292 -3.192 5.279 1.00 97.62 147 SER A N 1
ATOM 1213 C CA . SER A 1 147 ? 8.640 -2.055 5.935 1.00 97.62 147 SER A CA 1
ATOM 1214 C C . SER A 1 147 ? 7.187 -2.358 6.296 1.00 97.62 147 SER A C 1
ATOM 1216 O O . SER A 1 147 ? 6.777 -2.109 7.424 1.00 97.62 147 SER A O 1
ATOM 1218 N N . ILE A 1 148 ? 6.404 -2.920 5.367 1.00 97.56 148 ILE A N 1
ATOM 1219 C CA . ILE A 1 148 ? 5.017 -3.273 5.686 1.00 97.56 148 ILE A CA 1
ATOM 1220 C C . ILE A 1 148 ? 4.940 -4.465 6.634 1.00 97.56 148 ILE A C 1
ATOM 1222 O O . ILE A 1 148 ? 4.185 -4.391 7.593 1.00 97.56 148 ILE A O 1
ATOM 1226 N N . ILE A 1 149 ? 5.738 -5.517 6.426 1.00 96.75 149 ILE A N 1
ATOM 1227 C CA . ILE A 1 149 ? 5.737 -6.708 7.292 1.00 96.75 149 ILE A CA 1
ATOM 1228 C C . ILE A 1 149 ? 6.003 -6.327 8.753 1.00 96.75 149 ILE A C 1
ATOM 1230 O O . ILE A 1 149 ? 5.260 -6.750 9.634 1.00 96.75 149 ILE A O 1
ATOM 1234 N N . ASP A 1 150 ? 7.014 -5.492 8.995 1.00 97.69 150 ASP A N 1
ATOM 1235 C CA . ASP A 1 150 ? 7.442 -5.108 10.343 1.00 97.69 150 ASP A CA 1
ATOM 1236 C C . ASP A 1 150 ? 6.417 -4.203 11.051 1.00 97.69 150 ASP A C 1
ATOM 1238 O O . ASP A 1 150 ? 6.346 -4.177 12.277 1.00 97.69 150 ASP A O 1
ATOM 1242 N N . ILE A 1 151 ? 5.623 -3.441 10.290 1.00 97.06 151 ILE A N 1
ATOM 1243 C CA . ILE A 1 151 ? 4.670 -2.458 10.827 1.00 97.06 151 ILE A CA 1
ATOM 1244 C C . ILE A 1 151 ? 3.241 -3.022 10.909 1.00 97.06 151 ILE A C 1
ATOM 1246 O O . ILE A 1 151 ? 2.440 -2.545 11.717 1.00 97.06 151 ILE A O 1
ATOM 1250 N N . TYR A 1 152 ? 2.908 -4.022 10.088 1.00 97.94 152 TYR A N 1
ATOM 1251 C CA . TYR A 1 152 ? 1.530 -4.421 9.802 1.00 97.94 152 TYR A CA 1
ATOM 1252 C C . TYR A 1 152 ? 0.736 -4.824 11.042 1.00 97.94 152 TYR A C 1
ATOM 1254 O O . TYR A 1 152 ? -0.313 -4.235 11.284 1.00 97.94 152 TYR A O 1
ATOM 1262 N N . GLU A 1 153 ? 1.229 -5.785 11.830 1.00 97.88 153 GLU A N 1
ATOM 1263 C CA . GLU A 1 153 ? 0.503 -6.313 12.994 1.00 97.88 153 GLU A CA 1
ATOM 1264 C C . GLU A 1 153 ? 0.122 -5.188 13.955 1.00 97.88 153 GLU A C 1
ATOM 1266 O O . GLU A 1 153 ? -1.058 -4.979 14.237 1.00 97.88 153 GLU A O 1
ATOM 1271 N N . GLN A 1 154 ? 1.107 -4.393 14.378 1.00 97.69 154 GLN A N 1
ATOM 1272 C CA . GLN A 1 154 ? 0.858 -3.273 15.276 1.00 97.69 154 GLN A CA 1
ATOM 1273 C C . GLN A 1 154 ? -0.116 -2.269 14.651 1.00 97.69 154 GLN A C 1
ATOM 1275 O O . GLN A 1 154 ? -1.029 -1.797 15.322 1.00 97.69 154 GLN A O 1
ATOM 1280 N N . SER A 1 155 ? 0.039 -1.959 13.362 1.00 97.44 155 SER A N 1
ATOM 1281 C CA . SER A 1 155 ? -0.839 -1.011 12.686 1.00 97.44 155 SER A CA 1
ATOM 1282 C C . SER A 1 155 ? -2.286 -1.479 12.552 1.00 97.44 155 SER A C 1
ATOM 1284 O O . SER A 1 155 ? -3.180 -0.632 12.586 1.00 97.44 155 SER A O 1
ATOM 1286 N N . VAL A 1 156 ? -2.518 -2.781 12.384 1.00 97.19 156 VAL A N 1
ATOM 1287 C CA . VAL A 1 156 ? -3.861 -3.371 12.352 1.00 97.19 156 VAL A CA 1
ATOM 1288 C C . VAL A 1 156 ? -4.462 -3.390 13.752 1.00 97.19 156 VAL A C 1
ATOM 1290 O O . VAL A 1 156 ? -5.610 -2.990 13.905 1.00 97.19 156 VAL A O 1
ATOM 1293 N N . MET A 1 157 ? -3.692 -3.762 14.778 1.00 96.56 157 MET A N 1
ATOM 1294 C CA . MET A 1 157 ? -4.162 -3.753 16.168 1.00 96.56 157 MET A CA 1
ATOM 1295 C C . MET A 1 157 ? -4.537 -2.340 16.638 1.00 96.56 157 MET A C 1
ATOM 1297 O O . MET A 1 157 ? -5.602 -2.154 17.218 1.00 96.56 157 MET A O 1
ATOM 1301 N N . GLU A 1 158 ? -3.721 -1.333 16.312 1.00 95.50 158 GLU A N 1
ATOM 1302 C CA . GLU A 1 158 ? -4.037 0.086 16.539 1.00 95.50 158 GLU A CA 1
ATOM 1303 C C . GLU A 1 158 ? -5.349 0.489 15.838 1.00 95.50 158 GLU A C 1
ATOM 1305 O O . GLU A 1 158 ? -6.187 1.174 16.420 1.00 95.50 158 GLU A O 1
ATOM 1310 N N . ALA A 1 159 ? -5.556 0.057 14.589 1.00 95.44 159 ALA A N 1
ATOM 1311 C CA . ALA A 1 159 ? -6.780 0.355 13.850 1.00 95.44 159 ALA A CA 1
ATOM 1312 C C . ALA A 1 159 ? -8.009 -0.352 14.451 1.00 95.44 159 ALA A C 1
ATOM 1314 O O . ALA A 1 159 ? -9.058 0.274 14.586 1.00 95.44 159 ALA A O 1
ATOM 1315 N N . MET A 1 160 ? -7.882 -1.620 14.858 1.00 94.50 160 MET A N 1
ATOM 1316 C CA . MET A 1 160 ? -8.938 -2.356 15.564 1.00 94.50 160 MET A CA 1
ATOM 1317 C C . MET A 1 160 ? -9.291 -1.688 16.890 1.00 94.50 160 MET A C 1
ATOM 1319 O O . MET A 1 160 ? -10.467 -1.562 17.215 1.00 94.50 160 MET A O 1
ATOM 1323 N N . GLU A 1 161 ? -8.297 -1.224 17.647 1.00 92.12 161 GLU A N 1
ATOM 1324 C CA . GLU A 1 161 ? -8.519 -0.493 18.893 1.00 92.12 161 GLU A CA 1
ATOM 1325 C C . GLU A 1 161 ? -9.315 0.794 18.649 1.00 92.12 161 GLU A C 1
ATOM 1327 O O . GLU A 1 161 ? -10.306 1.041 19.336 1.00 92.12 161 GLU A O 1
ATOM 1332 N N . VAL A 1 162 ? -8.929 1.577 17.637 1.00 91.75 162 VAL A N 1
ATOM 1333 C CA . VAL A 1 162 ? -9.630 2.815 17.268 1.00 91.75 162 VAL A CA 1
ATOM 1334 C C . VAL A 1 162 ? -11.068 2.547 16.818 1.00 91.75 162 VAL A C 1
ATOM 1336 O O . VAL A 1 162 ? -11.969 3.304 17.175 1.00 91.75 162 VAL A O 1
ATOM 1339 N N . ILE A 1 163 ? -11.296 1.478 16.052 1.00 91.56 163 ILE A N 1
ATOM 1340 C CA . ILE A 1 163 ? -12.627 1.114 15.550 1.00 91.56 163 ILE A CA 1
ATOM 1341 C C . ILE A 1 163 ? -13.519 0.558 16.669 1.00 91.56 163 ILE A C 1
ATOM 1343 O O . ILE A 1 163 ? -14.660 0.985 16.815 1.00 91.56 163 ILE A O 1
ATOM 1347 N N . SER A 1 164 ? -13.021 -0.392 17.462 1.00 85.25 164 SER A N 1
ATOM 1348 C CA . SER A 1 164 ? -13.796 -1.064 18.518 1.00 85.25 164 SER A CA 1
ATOM 1349 C C . SER A 1 164 ? -14.152 -0.115 19.661 1.00 85.25 164 SER A C 1
ATOM 1351 O O . SER A 1 164 ? -15.259 -0.154 20.206 1.00 85.25 164 SER A O 1
ATOM 1353 N N . LYS A 1 165 ? -13.241 0.796 20.008 1.00 72.50 165 LYS A N 1
ATOM 1354 C CA . LYS A 1 165 ? -13.452 1.779 21.064 1.00 72.50 165 LYS A CA 1
ATOM 1355 C C . LYS A 1 165 ? -14.004 3.075 20.477 1.00 72.50 165 LYS A C 1
ATOM 1357 O O . LYS A 1 165 ? -13.394 4.129 20.618 1.00 72.50 165 LYS A O 1
ATOM 1362 N N . PHE A 1 166 ? -15.236 3.034 19.959 1.00 56.66 166 PHE A N 1
ATOM 1363 C CA . PHE A 1 166 ? -16.009 4.215 19.517 1.00 56.66 166 PHE A CA 1
ATOM 1364 C C . PHE A 1 166 ? -16.196 5.324 20.581 1.00 56.66 166 PHE A C 1
ATOM 1366 O O . PHE A 1 166 ? -16.808 6.358 20.318 1.00 56.66 166 PHE A O 1
ATOM 1373 N N . LYS A 1 167 ? -15.682 5.099 21.797 1.00 53.22 167 LYS A N 1
ATOM 1374 C CA . LYS A 1 167 ? -15.629 6.023 22.931 1.00 53.22 167 LYS A CA 1
ATOM 1375 C C . LYS A 1 167 ? -14.231 6.595 23.211 1.00 53.22 167 LYS A C 1
ATOM 1377 O O . LYS A 1 167 ? -14.095 7.301 24.206 1.00 53.22 167 LYS A O 1
ATOM 1382 N N . LEU A 1 168 ? -13.211 6.299 22.398 1.00 57.56 168 LEU A N 1
ATOM 1383 C CA . LEU A 1 168 ? -11.929 6.997 22.505 1.00 57.56 168 LEU A CA 1
ATOM 1384 C C . LEU A 1 168 ? -12.170 8.483 22.235 1.00 57.56 168 LEU A C 1
ATOM 1386 O O . LEU A 1 168 ? -12.834 8.861 21.263 1.00 57.56 168 LEU A O 1
ATOM 1390 N N . GLY A 1 169 ? -11.634 9.329 23.105 1.00 65.62 169 GLY A N 1
ATOM 1391 C CA . GLY A 1 169 ? -11.620 10.762 22.853 1.00 65.62 169 GLY A CA 1
ATOM 1392 C C . GLY A 1 169 ? -10.778 11.058 21.611 1.00 65.62 169 GLY A C 1
ATOM 1393 O O . GLY A 1 169 ? -9.841 10.329 21.283 1.00 65.62 169 GLY A O 1
ATOM 1394 N N . SER A 1 170 ? -11.047 12.178 20.937 1.00 76.75 170 SER A N 1
ATOM 1395 C CA . SER A 1 170 ? -10.237 12.640 19.797 1.00 76.75 170 SER A CA 1
ATOM 1396 C C . SER A 1 170 ? -8.729 12.692 20.106 1.00 76.75 170 SER A C 1
ATOM 1398 O O . SER A 1 170 ? -7.904 12.476 19.220 1.00 76.75 170 SER A O 1
ATOM 1400 N N . LEU A 1 171 ? -8.364 12.918 21.373 1.00 81.31 171 LEU A N 1
ATOM 1401 C CA . LEU A 1 171 ? -6.985 12.948 21.862 1.00 81.31 171 LEU A CA 1
ATOM 1402 C C . LEU A 1 171 ? -6.246 11.610 21.723 1.00 81.31 171 LEU 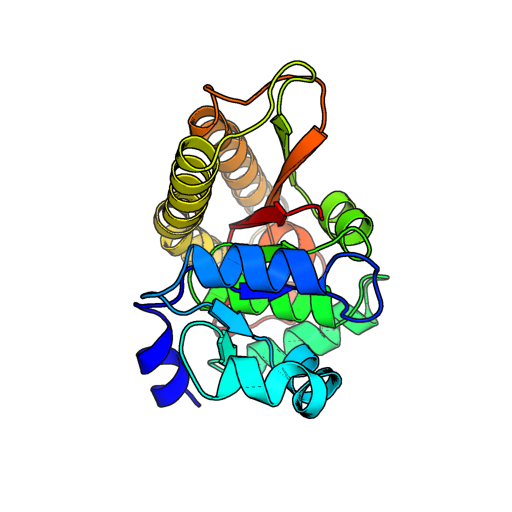A C 1
ATOM 1404 O O . LEU A 1 171 ? -5.061 11.613 21.388 1.00 81.31 171 LEU A O 1
ATOM 1408 N N . GLU A 1 172 ? -6.918 10.485 21.964 1.00 86.00 172 GLU A N 1
ATOM 1409 C CA . GLU A 1 172 ? -6.299 9.155 21.909 1.00 86.00 172 GLU A CA 1
ATOM 1410 C C . GLU A 1 172 ? -6.066 8.725 20.459 1.00 86.00 172 GLU A C 1
ATOM 1412 O O . GLU A 1 172 ? -4.979 8.257 20.119 1.00 86.00 172 GLU A O 1
ATOM 1417 N N . ILE A 1 173 ? -7.037 8.992 19.577 1.00 89.94 173 ILE A N 1
ATOM 1418 C CA . ILE A 1 173 ? -6.892 8.775 18.130 1.00 89.94 173 ILE A CA 1
ATOM 1419 C C . ILE A 1 173 ? -5.708 9.588 17.599 1.00 89.94 173 ILE A C 1
ATOM 1421 O O . ILE A 1 173 ? -4.841 9.057 16.905 1.00 89.94 173 ILE A O 1
ATOM 1425 N N . GLU A 1 174 ? -5.614 10.868 17.967 1.00 91.19 174 GLU A N 1
ATOM 1426 C CA . GLU A 1 174 ? -4.487 11.704 17.553 1.00 91.19 174 GLU A CA 1
ATOM 1427 C C . GLU A 1 174 ? -3.150 11.226 18.140 1.00 91.19 174 GLU A C 1
ATOM 1429 O O . GLU A 1 174 ? -2.119 11.370 17.481 1.00 91.19 174 GLU A O 1
ATOM 1434 N N . GLN A 1 175 ? -3.130 10.610 19.328 1.00 93.75 175 GLN A N 1
ATOM 1435 C CA . GLN A 1 175 ? -1.913 9.992 19.863 1.00 93.75 175 GLN A CA 1
ATOM 1436 C C . GLN A 1 175 ? -1.479 8.775 19.040 1.00 93.75 175 GLN A C 1
ATOM 1438 O O . GLN A 1 175 ? -0.299 8.666 18.701 1.00 93.75 175 GLN A O 1
ATOM 1443 N N . ILE A 1 176 ? -2.415 7.900 18.664 1.00 95.25 176 ILE A N 1
ATOM 1444 C CA . ILE A 1 176 ? -2.135 6.750 17.792 1.00 95.25 176 ILE A CA 1
ATOM 1445 C C . ILE A 1 176 ? -1.596 7.234 16.440 1.00 95.25 176 ILE A C 1
ATOM 1447 O O . ILE A 1 176 ? -0.536 6.788 15.999 1.00 95.25 176 ILE A O 1
ATOM 1451 N N . LEU A 1 177 ? -2.247 8.221 15.817 1.00 96.06 177 LEU A N 1
ATOM 1452 C CA . LEU A 1 177 ? -1.786 8.804 14.552 1.00 96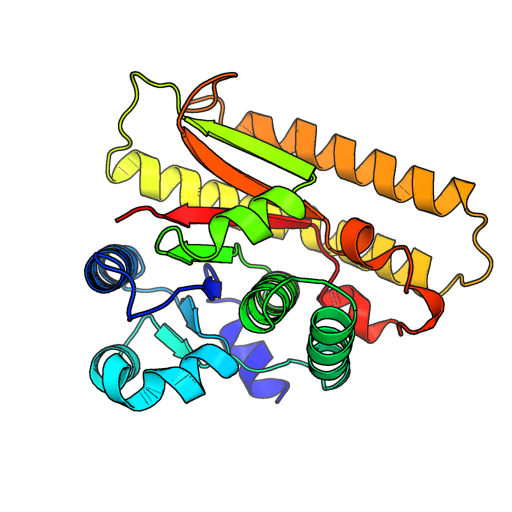.06 177 LEU A CA 1
ATOM 1453 C C . LEU A 1 177 ? -0.415 9.493 14.683 1.00 96.06 177 LEU A C 1
ATOM 1455 O O . LEU A 1 177 ? 0.409 9.412 13.771 1.00 96.06 177 LEU A O 1
ATOM 1459 N N . ARG A 1 178 ? -0.117 10.151 15.815 1.00 97.06 178 ARG A N 1
ATOM 1460 C CA . ARG A 1 178 ? 1.230 10.685 16.100 1.00 97.06 178 ARG A CA 1
ATOM 1461 C C . ARG A 1 178 ? 2.278 9.573 16.165 1.00 97.06 178 ARG A C 1
ATOM 1463 O O . ARG A 1 178 ? 3.313 9.703 15.514 1.00 97.06 178 ARG A O 1
ATOM 1470 N N . ASN A 1 179 ? 2.003 8.485 16.882 1.00 97.50 179 ASN A N 1
ATOM 1471 C CA . ASN A 1 179 ? 2.925 7.352 17.003 1.00 97.50 179 ASN A CA 1
ATOM 1472 C C . ASN A 1 179 ? 3.201 6.699 15.639 1.00 97.50 179 ASN A C 1
ATOM 1474 O O . ASN A 1 179 ? 4.343 6.365 15.322 1.00 97.50 179 ASN A O 1
ATOM 1478 N N . ARG A 1 180 ? 2.171 6.570 14.797 1.00 98.06 180 ARG A N 1
ATOM 1479 C CA . ARG A 1 180 ? 2.290 6.053 13.426 1.00 98.06 180 ARG A CA 1
ATOM 1480 C C . ARG A 1 180 ? 3.152 6.946 12.540 1.00 98.06 180 ARG A C 1
ATOM 1482 O O . ARG A 1 180 ? 4.042 6.439 11.859 1.00 98.06 180 ARG A O 1
ATOM 1489 N N . ARG A 1 181 ? 2.965 8.270 12.605 1.00 98.19 181 ARG A N 1
ATOM 1490 C CA . ARG A 1 181 ? 3.834 9.237 11.909 1.00 98.19 181 ARG A CA 1
ATOM 1491 C C . ARG A 1 181 ? 5.295 9.121 12.344 1.00 98.19 181 ARG A C 1
ATOM 1493 O O . ARG A 1 181 ? 6.178 9.164 11.494 1.00 98.19 181 ARG A O 1
ATOM 1500 N N . GLU A 1 182 ? 5.562 8.941 13.635 1.00 97.94 182 GLU A N 1
ATOM 1501 C CA . GLU A 1 182 ? 6.934 8.758 14.127 1.00 97.94 182 GLU A CA 1
ATOM 1502 C C . GLU A 1 182 ? 7.552 7.444 13.628 1.00 97.94 182 GLU A C 1
ATOM 1504 O O . GLU A 1 182 ? 8.682 7.423 13.143 1.00 97.94 182 GLU A O 1
ATOM 1509 N N . LYS A 1 183 ? 6.773 6.357 13.634 1.00 97.94 183 LYS A N 1
ATOM 1510 C CA . LYS A 1 183 ? 7.183 5.062 13.074 1.00 97.94 183 LYS A CA 1
ATOM 1511 C C . LYS A 1 183 ? 7.566 5.177 11.597 1.00 97.94 183 LYS A C 1
ATOM 1513 O O . LYS A 1 183 ? 8.609 4.665 11.198 1.00 97.94 183 LYS A O 1
ATOM 1518 N N . ILE A 1 184 ? 6.771 5.903 10.806 1.00 98.25 184 ILE A N 1
ATOM 1519 C CA . ILE A 1 184 ? 7.070 6.205 9.398 1.00 98.25 184 ILE A CA 1
ATOM 1520 C C . ILE A 1 184 ? 8.402 6.953 9.271 1.00 98.25 184 ILE A C 1
ATOM 1522 O O . ILE A 1 184 ? 9.261 6.544 8.488 1.00 98.25 184 ILE A O 1
ATOM 1526 N N . LYS A 1 185 ? 8.605 8.020 10.057 1.00 97.50 185 LYS A N 1
ATOM 1527 C CA . LYS A 1 185 ? 9.850 8.804 10.031 1.00 97.50 185 LYS A CA 1
ATOM 1528 C C . LYS A 1 185 ? 11.070 7.937 10.318 1.00 97.50 185 LYS A C 1
ATOM 1530 O O . LYS A 1 185 ? 12.043 8.005 9.565 1.00 97.50 185 LYS A O 1
ATOM 1535 N N . ILE A 1 186 ? 11.006 7.094 11.346 1.00 97.69 186 ILE A N 1
ATOM 1536 C CA . ILE A 1 186 ? 12.079 6.154 11.688 1.00 97.69 186 ILE A CA 1
ATOM 1537 C C . ILE A 1 186 ? 12.324 5.177 10.531 1.00 97.69 186 ILE A C 1
ATOM 1539 O O . ILE A 1 186 ? 13.473 4.986 10.126 1.00 97.69 186 ILE A O 1
ATOM 1543 N N . ASP A 1 187 ? 11.266 4.604 9.951 1.00 98.12 187 ASP A N 1
ATOM 1544 C CA . ASP A 1 187 ? 11.384 3.609 8.881 1.00 98.12 187 ASP A CA 1
ATOM 1545 C C . ASP A 1 187 ? 12.022 4.180 7.602 1.00 98.12 187 ASP A C 1
ATOM 1547 O O . ASP A 1 187 ? 12.789 3.495 6.917 1.00 98.12 187 ASP A O 1
ATOM 1551 N N . THR A 1 188 ? 11.831 5.476 7.328 1.00 97.75 188 THR A N 1
ATOM 1552 C CA . THR A 1 188 ? 12.483 6.139 6.186 1.00 97.75 188 THR A CA 1
ATOM 1553 C C . THR A 1 188 ? 14.017 6.083 6.243 1.00 97.75 188 THR A C 1
ATOM 1555 O O . THR A 1 188 ? 14.676 6.172 5.202 1.00 97.75 188 THR A O 1
ATOM 1558 N N . ASN A 1 189 ? 14.619 5.897 7.424 1.00 96.94 189 ASN A N 1
ATOM 1559 C CA . ASN A 1 189 ? 16.074 5.792 7.577 1.00 96.94 189 ASN A CA 1
ATOM 1560 C C . ASN A 1 189 ? 16.647 4.511 6.950 1.00 96.94 189 ASN A C 1
ATOM 1562 O O . ASN A 1 189 ? 17.830 4.477 6.601 1.00 96.94 189 ASN A O 1
ATOM 1566 N N . ARG A 1 190 ? 15.822 3.484 6.690 1.00 97.31 190 ARG A N 1
ATOM 1567 C CA . ARG A 1 190 ? 16.250 2.278 5.954 1.00 97.31 190 ARG A CA 1
ATOM 1568 C C . ARG A 1 190 ? 16.762 2.597 4.543 1.00 97.31 190 ARG A C 1
ATOM 1570 O O . ARG A 1 190 ? 17.571 1.849 3.991 1.00 97.31 190 ARG A O 1
ATOM 1577 N N . TYR A 1 191 ? 16.346 3.733 3.984 1.00 96.81 191 TYR A N 1
ATOM 1578 C CA . TYR A 1 191 ? 16.688 4.186 2.636 1.00 96.81 191 TYR A CA 1
ATOM 1579 C C . TYR A 1 191 ? 17.899 5.128 2.590 1.00 96.81 191 TYR A C 1
ATOM 1581 O O . TYR A 1 191 ? 18.138 5.741 1.552 1.00 96.81 191 TYR A O 1
ATOM 1589 N N . TRP A 1 192 ? 18.698 5.238 3.661 1.00 94.56 192 TRP A N 1
ATOM 1590 C CA . TRP A 1 192 ? 19.844 6.164 3.763 1.00 94.56 192 TRP A CA 1
ATOM 1591 C C . TRP A 1 192 ? 20.816 6.139 2.567 1.00 94.56 192 TRP A C 1
ATOM 1593 O O . TRP A 1 192 ? 21.446 7.143 2.251 1.00 94.56 192 TRP A O 1
ATOM 1603 N N . ARG A 1 193 ? 20.920 5.008 1.855 1.00 93.62 193 ARG A N 1
ATOM 1604 C CA . ARG A 1 193 ? 21.781 4.854 0.668 1.00 93.62 193 ARG A CA 1
ATOM 1605 C C . ARG A 1 193 ? 21.342 5.715 -0.516 1.00 93.62 193 ARG A C 1
ATOM 1607 O O . ARG A 1 193 ? 22.176 6.065 -1.350 1.00 93.62 193 ARG A O 1
ATOM 1614 N N . ILE A 1 194 ? 20.052 6.032 -0.611 1.00 93.69 194 ILE A N 1
ATOM 1615 C CA . ILE A 1 194 ? 19.455 6.792 -1.720 1.00 93.69 194 ILE A CA 1
ATOM 1616 C C . ILE A 1 194 ? 18.736 8.061 -1.258 1.00 93.69 194 ILE A C 1
ATOM 1618 O O . ILE A 1 194 ? 18.572 8.964 -2.072 1.00 93.69 194 ILE A O 1
ATOM 1622 N N . LYS A 1 195 ? 18.327 8.123 0.015 1.00 94.19 195 LYS A N 1
ATOM 1623 C CA . LYS A 1 195 ? 17.504 9.191 0.584 1.00 94.19 195 LYS A CA 1
ATOM 1624 C C . LYS A 1 195 ? 18.250 10.528 0.589 1.00 94.19 195 LYS A C 1
ATOM 1626 O O . LYS A 1 195 ? 19.349 10.618 1.128 1.00 94.19 195 LYS A O 1
ATOM 1631 N N . CYS A 1 196 ? 17.603 11.558 0.056 1.00 93.31 196 CYS A N 1
ATOM 1632 C CA . CYS A 1 196 ? 18.003 12.961 0.152 1.00 93.31 196 CYS A CA 1
ATOM 1633 C C . CYS A 1 196 ? 16.783 13.846 0.459 1.00 93.31 196 CYS A C 1
ATOM 1635 O O . CYS A 1 196 ? 15.644 13.419 0.275 1.00 93.31 196 CYS A O 1
ATOM 1637 N N . SER A 1 197 ? 17.016 15.078 0.925 1.00 90.50 197 SER A N 1
ATOM 1638 C CA . SER A 1 197 ? 15.958 16.082 1.140 1.00 90.50 197 SER A CA 1
ATOM 1639 C C . SER A 1 197 ? 15.302 16.519 -0.173 1.00 90.50 197 SER A C 1
ATOM 1641 O O . SER A 1 197 ? 14.094 16.730 -0.235 1.00 90.50 197 SER A O 1
ATOM 1643 N N . GLU A 1 198 ? 16.094 16.597 -1.240 1.00 89.94 198 GLU A N 1
ATOM 1644 C CA . GLU A 1 198 ? 15.645 16.942 -2.582 1.00 89.94 198 GLU A CA 1
ATOM 1645 C C . GLU A 1 198 ? 15.841 15.796 -3.573 1.00 89.94 198 GLU A C 1
ATOM 1647 O O . GLU A 1 198 ? 16.717 14.943 -3.423 1.00 89.94 198 GLU A O 1
ATOM 1652 N N . GLY A 1 199 ? 15.048 15.836 -4.643 1.00 92.88 199 GLY A N 1
ATOM 1653 C CA . GLY A 1 199 ? 15.150 14.923 -5.771 1.00 92.88 199 GLY A CA 1
ATOM 1654 C C . GLY A 1 199 ? 13.831 14.231 -6.084 1.00 92.88 199 GLY A C 1
ATOM 1655 O O . GLY A 1 199 ? 12.746 14.725 -5.750 1.00 92.88 199 GLY A O 1
ATOM 1656 N N . LYS A 1 200 ? 13.925 13.101 -6.786 1.00 93.06 200 LYS A N 1
ATOM 1657 C CA . LYS A 1 200 ? 12.754 12.414 -7.340 1.00 93.06 200 LYS A CA 1
ATOM 1658 C C . LYS A 1 200 ? 12.093 11.546 -6.264 1.00 93.06 200 LYS A C 1
ATOM 1660 O O . LYS A 1 200 ? 12.801 10.756 -5.639 1.00 93.06 200 LYS A O 1
ATOM 1665 N N . PRO A 1 201 ? 10.768 11.646 -6.051 1.00 95.69 201 PRO A N 1
ATOM 1666 C CA . PRO A 1 201 ? 10.056 10.724 -5.175 1.00 95.69 201 PRO A CA 1
ATOM 1667 C C . PRO A 1 201 ? 10.268 9.277 -5.611 1.00 95.69 201 PRO A C 1
ATOM 1669 O O . PRO A 1 201 ? 10.133 8.951 -6.791 1.00 95.69 201 PRO A O 1
ATOM 1672 N N . PHE A 1 202 ? 10.588 8.423 -4.649 1.00 96.62 202 PHE A N 1
ATOM 1673 C CA . PHE A 1 202 ? 10.772 6.992 -4.853 1.00 96.62 202 PHE A CA 1
ATOM 1674 C C . PHE A 1 202 ? 9.729 6.177 -4.108 1.00 96.62 202 PHE A C 1
ATOM 1676 O O . PHE A 1 202 ? 9.158 5.251 -4.679 1.00 96.62 202 PHE A O 1
ATOM 1683 N N . LEU A 1 203 ? 9.481 6.522 -2.847 1.00 98.06 203 LEU A N 1
ATOM 1684 C CA . LEU A 1 203 ? 8.544 5.803 -2.003 1.00 98.06 203 LEU A CA 1
ATOM 1685 C C . LEU A 1 203 ? 7.726 6.789 -1.181 1.00 98.06 203 LEU A C 1
ATOM 1687 O O . LEU A 1 203 ? 8.272 7.738 -0.628 1.00 98.06 203 LEU A O 1
ATOM 1691 N N . TYR A 1 204 ? 6.430 6.536 -1.099 1.00 98.69 204 TYR A N 1
ATOM 1692 C CA . TYR A 1 204 ? 5.485 7.264 -0.267 1.00 98.69 204 TYR A CA 1
ATOM 1693 C C . TYR A 1 204 ? 5.022 6.340 0.854 1.00 98.69 204 TYR A C 1
ATOM 1695 O O . TYR A 1 204 ?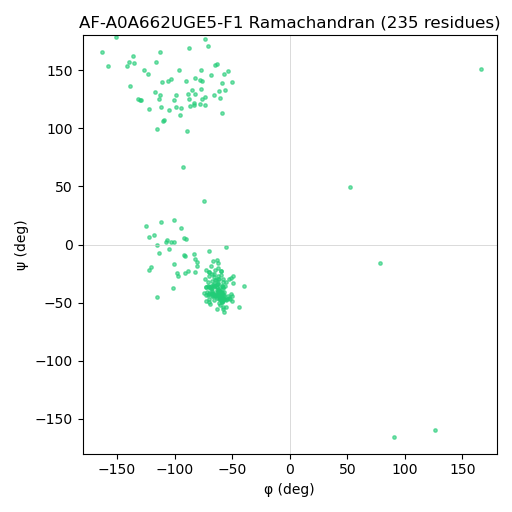 4.778 5.161 0.609 1.00 98.69 204 TYR A O 1
ATOM 1703 N N . TYR A 1 205 ? 4.872 6.852 2.069 1.00 98.75 205 TYR A N 1
ATOM 1704 C CA . TYR A 1 205 ? 4.157 6.135 3.122 1.00 98.75 205 TYR A CA 1
ATOM 1705 C C . TYR A 1 205 ? 2.738 6.668 3.202 1.00 98.75 205 TYR A C 1
ATOM 1707 O O . TYR A 1 205 ? 2.538 7.846 3.494 1.00 98.75 205 TYR A O 1
ATOM 1715 N N . VAL A 1 206 ? 1.756 5.805 2.958 1.00 98.75 206 VAL A N 1
ATOM 1716 C CA . VAL A 1 206 ? 0.339 6.137 3.122 1.00 98.75 206 VAL A CA 1
ATOM 1717 C C . VAL A 1 206 ? -0.162 5.471 4.394 1.00 98.75 206 VAL A C 1
ATOM 1719 O O . VAL A 1 206 ? -0.168 4.247 4.496 1.00 98.75 206 VAL A O 1
ATOM 1722 N N . ASP A 1 207 ? -0.565 6.272 5.376 1.00 98.56 207 ASP A N 1
ATOM 1723 C CA . ASP A 1 207 ? -1.224 5.776 6.581 1.00 98.56 207 ASP A CA 1
ATOM 1724 C C . ASP A 1 207 ? -2.739 5.735 6.358 1.00 98.56 207 ASP A C 1
ATOM 1726 O O . ASP A 1 207 ? -3.429 6.746 6.513 1.00 98.56 207 ASP A O 1
ATOM 1730 N N . MET A 1 208 ? -3.264 4.559 6.005 1.00 98.12 208 MET A N 1
ATOM 1731 C CA . MET A 1 208 ? -4.686 4.406 5.692 1.00 98.12 208 MET A CA 1
ATOM 1732 C C . MET A 1 208 ? -5.597 4.718 6.883 1.00 98.12 208 MET A C 1
ATOM 1734 O O . MET A 1 208 ? -6.687 5.247 6.676 1.00 98.12 208 MET A O 1
ATOM 1738 N N . LEU A 1 209 ? -5.150 4.495 8.125 1.00 97.00 209 LEU A N 1
ATOM 1739 C CA . LEU A 1 209 ? -5.907 4.912 9.308 1.00 97.00 209 LEU A CA 1
ATOM 1740 C C . LEU A 1 209 ? -6.047 6.442 9.363 1.00 97.00 209 LEU A C 1
ATOM 1742 O O . LEU A 1 209 ? -7.126 6.957 9.656 1.00 97.00 209 LEU A O 1
ATOM 1746 N N . SER A 1 210 ? -4.981 7.177 9.025 1.00 96.19 210 SER A N 1
ATOM 1747 C CA . SER A 1 210 ? -5.035 8.643 8.963 1.00 96.19 210 SER A CA 1
ATOM 1748 C C . SER A 1 210 ? -5.952 9.143 7.848 1.00 96.19 210 SER A C 1
ATOM 1750 O O . SER A 1 210 ? -6.590 10.182 8.021 1.00 96.19 210 SER A O 1
ATOM 1752 N N . VAL A 1 211 ? -6.015 8.430 6.718 1.00 96.12 211 VAL A N 1
ATOM 1753 C CA . VAL A 1 211 ? -6.893 8.770 5.587 1.00 96.12 211 VAL A CA 1
ATOM 1754 C C . VAL A 1 211 ? -8.365 8.646 5.985 1.00 96.12 211 VAL A C 1
ATOM 1756 O O . VAL A 1 211 ? -9.164 9.532 5.691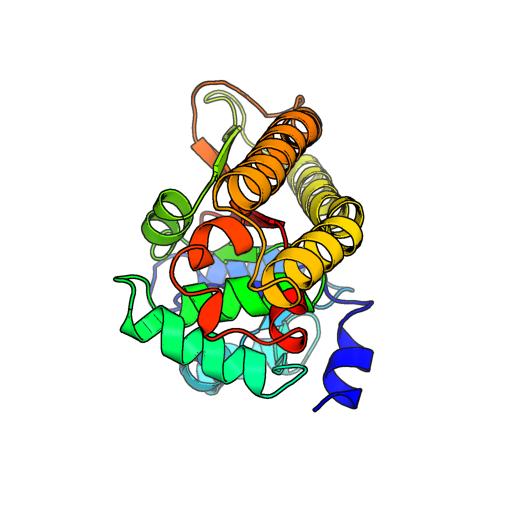 1.00 96.12 211 VAL A O 1
ATOM 1759 N N . VAL A 1 212 ? -8.730 7.579 6.701 1.00 94.38 212 VAL A N 1
ATOM 1760 C CA . VAL A 1 212 ? -10.136 7.279 7.024 1.00 94.38 212 VAL A CA 1
ATOM 1761 C C . VAL A 1 212 ? -10.620 7.862 8.352 1.00 94.38 212 VAL A C 1
ATOM 1763 O O . VAL A 1 212 ? -11.751 7.597 8.760 1.00 94.38 212 VAL A O 1
ATOM 1766 N N . LYS A 1 213 ? -9.805 8.672 9.038 1.00 90.81 213 LYS A N 1
ATOM 1767 C CA . LYS A 1 213 ? -10.081 9.131 10.412 1.00 90.81 213 LYS A CA 1
ATOM 1768 C C . LYS A 1 213 ? -11.459 9.786 10.607 1.00 90.81 213 LYS A C 1
ATOM 1770 O O . LYS A 1 213 ? -12.054 9.679 11.673 1.00 90.81 213 LYS A O 1
ATOM 1775 N N . ASN A 1 214 ? -11.999 10.425 9.569 1.00 87.44 214 ASN A N 1
ATOM 1776 C CA . ASN A 1 214 ? -13.292 11.117 9.627 1.00 87.44 214 ASN A CA 1
ATOM 1777 C C . ASN A 1 214 ? -14.505 10.187 9.443 1.00 87.44 214 ASN A C 1
ATOM 1779 O O . ASN A 1 214 ? -15.637 10.603 9.685 1.00 87.44 214 ASN A O 1
ATOM 1783 N N . ILE A 1 215 ? -14.289 8.942 9.012 1.00 89.31 215 ILE A N 1
ATOM 1784 C CA . ILE A 1 215 ? -15.352 7.963 8.746 1.00 89.31 215 ILE A CA 1
ATOM 1785 C C . ILE A 1 215 ? -15.268 6.727 9.643 1.00 89.31 215 ILE A C 1
ATOM 1787 O O . ILE A 1 215 ? -16.028 5.786 9.437 1.00 89.31 215 ILE A O 1
ATOM 1791 N N . LEU A 1 216 ? -14.389 6.733 10.654 1.00 89.06 216 LEU A N 1
ATOM 1792 C CA . LEU A 1 216 ? -14.160 5.596 11.555 1.00 89.06 216 LEU A CA 1
ATOM 1793 C C . LEU A 1 216 ? -15.466 5.008 12.115 1.00 89.06 216 LEU A C 1
ATOM 1795 O O . LEU A 1 216 ? -15.555 3.800 12.285 1.00 89.06 216 LEU A O 1
ATOM 1799 N N . LYS A 1 217 ? -16.492 5.848 12.348 1.00 85.94 217 LYS A N 1
ATOM 1800 C CA . LYS A 1 217 ? -17.821 5.461 12.884 1.00 85.94 217 LYS A CA 1
ATOM 1801 C C . LYS A 1 217 ? -18.635 4.519 12.032 1.00 85.94 217 LYS A C 1
ATOM 1803 O O . LYS A 1 217 ? -19.617 3.970 12.515 1.00 85.94 217 LYS A O 1
ATOM 1808 N N . TYR A 1 218 ? -18.231 4.346 10.788 1.00 87.75 218 TYR A N 1
ATOM 1809 C CA . TYR A 1 218 ? -18.885 3.448 9.855 1.00 87.75 218 TYR A CA 1
ATOM 1810 C C . TYR A 1 218 ? -18.054 2.190 9.598 1.00 87.75 218 TYR A C 1
ATOM 1812 O O . TYR A 1 218 ? -18.451 1.359 8.790 1.00 87.75 218 TYR A O 1
ATOM 1820 N N . LEU A 1 219 ? -16.904 2.049 10.265 1.00 92.00 219 LEU A N 1
ATOM 1821 C CA . LEU A 1 219 ? -16.020 0.907 10.100 1.00 92.00 219 LEU A CA 1
ATOM 1822 C C . LEU A 1 219 ? -16.280 -0.145 11.183 1.00 92.00 219 LEU A C 1
ATOM 1824 O O . LEU A 1 219 ? -16.661 0.150 12.311 1.00 92.00 219 LEU A O 1
ATOM 1828 N N . SER A 1 220 ? -16.031 -1.392 10.809 1.00 92.38 220 SER A N 1
ATOM 1829 C CA . SER A 1 220 ? -16.000 -2.579 11.669 1.00 92.38 220 SER A CA 1
ATOM 1830 C C . SER A 1 220 ? -14.577 -3.127 11.767 1.00 92.38 220 SER A C 1
ATOM 1832 O O . SER A 1 220 ? -13.726 -2.784 10.947 1.00 92.38 220 SER A O 1
ATOM 1834 N N . GLU A 1 221 ? -14.304 -4.009 12.728 1.00 92.50 221 GLU A N 1
ATOM 1835 C CA . GLU A 1 221 ? -12.959 -4.569 12.941 1.00 92.50 221 GLU A CA 1
ATOM 1836 C C . GLU A 1 221 ? -12.364 -5.239 11.690 1.00 92.50 221 GLU A C 1
ATOM 1838 O O . GLU A 1 221 ? -11.164 -5.127 11.448 1.00 92.50 221 GLU A O 1
ATOM 1843 N N . ASN A 1 222 ? -13.196 -5.838 10.830 1.00 94.81 222 ASN A N 1
ATOM 1844 C CA . ASN A 1 222 ? -12.759 -6.439 9.563 1.00 94.81 222 ASN A CA 1
ATOM 1845 C C . ASN A 1 222 ? -12.090 -5.431 8.613 1.00 94.81 222 ASN A C 1
ATOM 1847 O O . ASN A 1 222 ? -11.233 -5.808 7.810 1.00 94.81 222 ASN A O 1
ATOM 1851 N N . HIS A 1 223 ? -12.426 -4.144 8.725 1.00 96.94 223 HIS A N 1
ATOM 1852 C CA . HIS A 1 223 ? -11.797 -3.087 7.940 1.00 96.94 223 HIS A CA 1
ATOM 1853 C C . HIS A 1 223 ? -10.352 -2.823 8.356 1.00 96.94 223 HIS A C 1
ATOM 1855 O O . HIS A 1 223 ? -9.571 -2.350 7.534 1.00 96.94 223 HIS A O 1
ATOM 1861 N N . ALA A 1 224 ? -9.963 -3.149 9.593 1.00 97.00 224 ALA A N 1
ATOM 1862 C CA . ALA A 1 224 ? -8.627 -2.863 10.110 1.00 97.00 224 ALA A CA 1
ATOM 1863 C C . ALA A 1 224 ? -7.510 -3.498 9.265 1.00 97.00 224 ALA A C 1
ATOM 1865 O O . ALA A 1 224 ? -6.440 -2.907 9.122 1.00 97.00 224 ALA A O 1
ATOM 1866 N N . ALA A 1 225 ? -7.781 -4.639 8.620 1.00 97.50 225 ALA A N 1
ATOM 1867 C CA . ALA A 1 225 ? -6.864 -5.290 7.682 1.00 97.50 225 ALA A CA 1
ATOM 1868 C C . ALA A 1 225 ? -6.534 -4.441 6.435 1.00 97.50 225 ALA A C 1
ATOM 1870 O O . ALA A 1 225 ? -5.593 -4.755 5.713 1.00 97.50 225 ALA A O 1
ATOM 1871 N N . GLY A 1 226 ? -7.314 -3.399 6.140 1.00 98.00 226 GLY A N 1
ATOM 1872 C CA . GLY A 1 226 ? -7.062 -2.426 5.073 1.00 98.00 226 GLY A CA 1
ATOM 1873 C C . GLY A 1 226 ? -6.453 -1.106 5.559 1.00 98.00 226 GLY A C 1
ATOM 1874 O O . GLY A 1 226 ? -6.283 -0.189 4.756 1.00 98.00 226 GLY A O 1
ATOM 1875 N N . LEU A 1 227 ? -6.172 -0.974 6.862 1.00 98.00 227 LEU A N 1
ATOM 1876 C CA . LEU A 1 227 ? -5.821 0.292 7.520 1.00 98.00 227 LEU A CA 1
ATOM 1877 C C . LEU A 1 227 ? -4.372 0.359 8.015 1.00 98.00 227 LEU A C 1
ATOM 1879 O O . LEU A 1 227 ? -4.036 1.189 8.866 1.00 98.00 227 LEU A O 1
ATOM 1883 N N . SER A 1 228 ? -3.485 -0.494 7.500 1.00 98.19 228 SER A N 1
ATOM 1884 C CA . SER A 1 228 ? -2.063 -0.412 7.838 1.00 98.19 228 SER A CA 1
ATOM 1885 C C . SER A 1 228 ? -1.380 0.810 7.208 1.00 98.19 228 SER A C 1
ATOM 1887 O O . SER A 1 228 ? -1.931 1.504 6.352 1.00 98.19 228 SER A O 1
ATOM 1889 N N . ILE A 1 229 ? -0.136 1.056 7.616 1.00 98.69 229 ILE A N 1
ATOM 1890 C CA . ILE A 1 229 ? 0.776 1.915 6.860 1.00 98.69 229 ILE A CA 1
ATOM 1891 C C . ILE A 1 229 ? 1.234 1.130 5.625 1.00 98.69 229 ILE A C 1
ATOM 1893 O O . ILE A 1 229 ? 1.713 0.001 5.752 1.00 98.69 229 ILE A O 1
ATOM 1897 N N . VAL A 1 230 ? 1.079 1.712 4.436 1.00 98.75 230 VAL A N 1
ATOM 1898 C CA . VAL A 1 230 ? 1.443 1.089 3.160 1.00 98.75 230 VAL A CA 1
ATOM 1899 C C . VAL A 1 230 ? 2.628 1.838 2.540 1.00 98.75 230 VAL A C 1
ATOM 1901 O O . VAL A 1 230 ? 2.497 3.022 2.217 1.00 98.75 230 VAL A O 1
ATOM 1904 N N . PRO A 1 231 ? 3.783 1.177 2.338 1.00 98.75 231 PRO A N 1
ATOM 1905 C CA . PRO A 1 231 ? 4.855 1.704 1.509 1.00 98.75 231 PRO A CA 1
ATOM 1906 C C . PRO A 1 231 ? 4.455 1.592 0.034 1.00 98.75 231 PRO A C 1
ATOM 1908 O O . PRO A 1 231 ? 4.217 0.502 -0.492 1.00 98.75 231 PRO A O 1
ATOM 1911 N N . VAL A 1 232 ? 4.392 2.734 -0.638 1.00 98.81 232 VAL A N 1
ATOM 1912 C CA . VAL A 1 232 ? 4.011 2.867 -2.041 1.00 98.81 232 VAL A CA 1
ATOM 1913 C C . VAL A 1 232 ? 5.242 3.233 -2.860 1.00 98.81 232 VAL A C 1
ATOM 1915 O O . VAL A 1 232 ? 5.731 4.358 -2.792 1.00 98.81 232 VAL A O 1
ATOM 1918 N N . VAL A 1 233 ? 5.759 2.292 -3.642 1.00 98.31 233 VAL A N 1
ATOM 1919 C CA . VAL A 1 233 ? 6.930 2.489 -4.501 1.00 98.31 233 VAL A CA 1
ATOM 1920 C C . VAL A 1 233 ? 6.491 3.040 -5.852 1.00 98.31 233 VAL A C 1
ATOM 1922 O O . VAL A 1 233 ? 5.700 2.419 -6.564 1.00 98.31 233 VAL A O 1
ATOM 1925 N N . ARG A 1 234 ? 7.067 4.176 -6.245 1.00 96.62 234 ARG A N 1
ATOM 1926 C CA . ARG A 1 234 ? 6.939 4.735 -7.589 1.00 96.62 234 ARG A CA 1
ATOM 1927 C C . ARG A 1 234 ? 7.939 4.070 -8.528 1.00 96.62 234 ARG A C 1
ATOM 1929 O O . ARG A 1 234 ? 9.151 4.169 -8.341 1.00 96.62 234 ARG A O 1
ATOM 1936 N N . ILE A 1 235 ? 7.429 3.468 -9.593 1.00 93.25 235 ILE A N 1
ATOM 1937 C CA . ILE A 1 235 ? 8.220 2.899 -10.682 1.00 93.25 235 ILE A CA 1
ATOM 1938 C C . ILE A 1 235 ? 7.896 3.712 -11.929 1.00 93.25 235 ILE A C 1
ATOM 1940 O O . ILE A 1 235 ? 6.854 3.541 -12.561 1.00 93.25 235 ILE A O 1
ATOM 1944 N N . SER A 1 236 ? 8.785 4.652 -12.242 1.00 80.00 236 SER A N 1
ATOM 1945 C CA . SER A 1 236 ? 8.632 5.469 -13.447 1.00 80.00 236 SER A CA 1
ATOM 1946 C C . SER A 1 236 ? 9.045 4.662 -14.691 1.00 80.00 236 SER A C 1
ATOM 1948 O O . SER A 1 236 ? 9.884 3.763 -14.548 1.00 80.00 236 SER A O 1
ATOM 1950 N N . PRO A 1 237 ? 8.450 4.942 -15.864 1.00 60.72 237 PRO A N 1
ATOM 1951 C CA . PRO A 1 237 ? 8.866 4.380 -17.148 1.00 60.72 237 PRO A CA 1
ATOM 1952 C C . PRO A 1 237 ? 10.342 4.601 -17.477 1.00 60.72 237 PRO A C 1
ATOM 1954 O O . PRO A 1 237 ? 10.898 5.637 -17.040 1.00 60.72 237 PRO A O 1
#

Secondary structure (DSSP, 8-state):
-HHHHHHHHTTEEEEEEE-TTSTTHHHHHHHHHTTSTTSEEEE-HHHHHHHTTTTHHHHSSSSEEE---SSHHHHHHHHHHHHHSSS-HHHHHHHHHHHHTT--EEEESSTTHHHHHHHEEEEEEE-TT----HHHHHHHHHHHHHHHHHHHHHHHHHHHHHHH-TT--HHHHHHHHHHHHHHHHHHGGGGTTTEESSSEEEEEEEEHHHHSTTTGGG--GGGGGG-SEEEEEEE--